Protein AF-0000000070215623 (afdb_homodimer)

Organism: Alternaria alternata (NCBI:txid5599)

Nearest PDB structures (foldseek):
  5aii-assembly1_H  TM=6.405E-01  e=2.372E-04  unidentified
  6wf4-assembly1_A  TM=6.310E-01  e=3.396E-04  Streptomyces sp. RM-5-8
  3ebt-assembly1_A-2  TM=6.404E-01  e=1.193E-03  Burkholderia pseudomallei K96243
  6p77-assembly2_B  TM=6.561E-01  e=4.192E-03  Catenulispora acidiphila DSM 44928
  3f14-assembly1_A-2  TM=6.493E-01  e=1.307E-02  Cytophaga hutchinsonii ATCC 33406

Radius of gyration: 18.87 Å; Cα contacts (8 Å, |Δi|>4): 563; chains: 2; bounding box: 39×58×48 Å

Solvent-accessible surface area (backbone atoms only — not comparable to full-atom values): 13963 Å² total; per-residue (Å²): 134,73,60,53,67,68,54,55,48,47,52,57,52,41,47,43,42,46,39,64,47,36,84,50,64,68,63,20,52,52,43,45,62,70,43,30,45,61,41,87,66,30,42,36,34,26,69,85,39,66,30,55,30,57,66,49,45,53,52,49,39,51,54,56,55,66,75,52,58,89,68,53,35,55,39,74,73,51,75,69,44,66,41,30,65,32,73,90,76,26,34,41,42,37,38,36,37,32,32,26,41,40,63,96,69,79,49,70,57,63,37,32,34,39,39,34,36,28,46,76,74,17,38,35,34,39,41,45,48,70,54,78,125,134,74,61,51,68,68,54,55,47,46,51,55,52,42,48,42,42,47,39,64,47,36,83,51,62,70,62,20,52,52,42,44,61,70,43,30,45,61,41,87,64,30,41,37,33,26,68,84,37,65,30,54,30,56,65,48,44,53,52,50,39,51,53,56,56,66,75,52,56,90,68,53,35,57,40,72,73,51,75,67,43,67,40,29,65,33,73,90,75,27,35,40,42,37,38,34,37,31,32,26,39,41,63,93,70,79,48,72,56,65,38,31,34,39,41,34,36,28,46,75,73,18,38,36,34,39,41,45,47,70,53,79,127

Sequence (266 aa):
MSTPQSRAKSLTLLNLSSIFGQKDVSTRMQAITDLWVPSADVLFVDALGVFKSHEAISEMVNKIQSMGEVGDEFVALDEVECLKHDDEDDVWVTKVKWGIKRPGSGEMGLVGEDILTIIGGKIKTCYTFLDSKMSTPQSRAKSLTLLNLSSIFGQKDVSTRMQAITDLWVPSADVLFVDALGVFKSHEAISEMVNKIQSMGEVGDEFVALDEVECLKHDDEDDVWVTKVKWGIKRPGSGEMGLVGEDILTIIGGKIKTCYTFLDSK

Foldseek 3Di:
DADDPVLVQVLVQCCQCQALVPQDLVSNLVSQVVAADAQQQAWEDEPVDIHRGSVSSNVVSNVVVVPDDPPKGKDFPDGKDWDDADRVQNKIWIKTKIFIQDPPPRDTDWIWMWIFIDTPSHTRYIYIDTDDD/DADDPVLVQVLVQCCQCQALVPQDLVSNLVSQVVAADAQQQAWEDEPVDIHRGSVSSNVVSNVVVVPDDPPKGKDFPDGKDWDDADRVQNKIWIKTKIFIQDPPPRDTDWIWMWIFIDTPSHTRYIYIDTDDD

Structure (mmCIF, N/CA/C/O backbone):
data_AF-0000000070215623-model_v1
#
loop_
_entity.id
_entity.type
_entity.pdbx_description
1 polymer 'SnoaL-like domain-containing protein'
#
loop_
_atom_site.group_PDB
_atom_site.id
_atom_site.type_symbol
_atom_site.label_atom_id
_atom_site.label_alt_id
_atom_site.label_comp_id
_atom_site.label_asym_id
_atom_site.label_entity_id
_atom_site.label_seq_id
_atom_site.pdbx_PDB_ins_code
_atom_site.Cartn_x
_atom_site.Cartn_y
_atom_site.Cartn_z
_atom_site.occupancy
_atom_site.B_iso_or_equiv
_atom_site.auth_seq_id
_atom_site.auth_comp_id
_atom_site.auth_asym_id
_atom_site.auth_atom_id
_atom_site.pdbx_PDB_model_num
ATOM 1 N N . MET A 1 1 ? 10.82 14.359 -17.109 1 67.44 1 MET A N 1
ATOM 2 C CA . MET A 1 1 ? 11.969 13.938 -16.312 1 67.44 1 MET A CA 1
ATOM 3 C C . MET A 1 1 ? 11.531 13.031 -15.164 1 67.44 1 MET A C 1
ATOM 5 O O . MET A 1 1 ? 10.422 13.164 -14.648 1 67.44 1 MET A O 1
ATOM 9 N N . SER A 1 2 ? 12.18 11.844 -14.953 1 91.12 2 SER A N 1
ATOM 10 C CA . SER A 1 2 ? 11.875 10.789 -13.984 1 91.12 2 SER A CA 1
ATOM 11 C C . SER A 1 2 ? 12.102 11.273 -12.555 1 91.12 2 SER A C 1
ATOM 13 O O . SER A 1 2 ? 13.086 11.961 -12.273 1 91.12 2 SER A O 1
ATOM 15 N N . THR A 1 3 ? 11.133 11.289 -11.75 1 97.88 3 THR A N 1
ATOM 16 C CA . THR A 1 3 ? 11.195 11.648 -10.336 1 97.88 3 THR A CA 1
ATOM 17 C C . THR A 1 3 ? 12.312 10.883 -9.633 1 97.88 3 THR A C 1
ATOM 19 O O . THR A 1 3 ? 12.305 9.648 -9.617 1 97.88 3 THR A O 1
ATOM 22 N N . PRO A 1 4 ? 13.289 11.648 -9.086 1 98.38 4 PRO A N 1
ATOM 23 C CA . PRO A 1 4 ? 14.328 10.914 -8.359 1 98.38 4 PRO A CA 1
ATOM 24 C C . PRO A 1 4 ? 13.805 10.266 -7.078 1 98.38 4 PRO A C 1
ATOM 26 O O . PRO A 1 4 ? 12.797 10.719 -6.523 1 98.38 4 PRO A O 1
ATOM 29 N N . GLN A 1 5 ? 14.523 9.234 -6.629 1 98.44 5 GLN A N 1
ATOM 30 C CA . GLN A 1 5 ? 14.125 8.523 -5.422 1 98.44 5 GLN A CA 1
ATOM 31 C C . GLN A 1 5 ? 14.141 9.438 -4.203 1 98.44 5 GLN A C 1
ATOM 33 O O . GLN A 1 5 ? 13.305 9.312 -3.311 1 98.44 5 GLN A O 1
ATOM 38 N N . SER A 1 6 ? 15.094 10.352 -4.145 1 98.44 6 SER A N 1
ATOM 39 C CA . SER A 1 6 ? 15.203 11.281 -3.027 1 98.44 6 SER A CA 1
ATOM 40 C C . SER A 1 6 ? 13.945 12.133 -2.889 1 98.44 6 SER A C 1
ATOM 42 O O . SER A 1 6 ? 13.516 12.438 -1.775 1 98.44 6 SER A O 1
ATOM 44 N N . ARG A 1 7 ? 13.383 12.477 -3.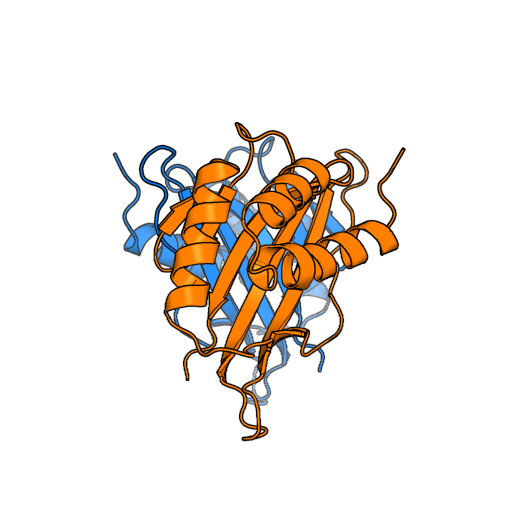969 1 98.38 7 ARG A N 1
ATOM 45 C CA . ARG A 1 7 ? 12.141 13.25 -3.941 1 98.38 7 ARG A CA 1
ATOM 46 C C . ARG A 1 7 ? 10.984 12.398 -3.41 1 98.38 7 ARG A C 1
ATOM 48 O O . ARG A 1 7 ? 10.164 12.883 -2.627 1 98.38 7 ARG A O 1
ATOM 55 N N . ALA A 1 8 ? 10.891 11.172 -3.855 1 98.75 8 ALA A N 1
ATOM 56 C CA . ALA A 1 8 ? 9.852 10.273 -3.355 1 98.75 8 ALA A CA 1
ATOM 57 C C . ALA A 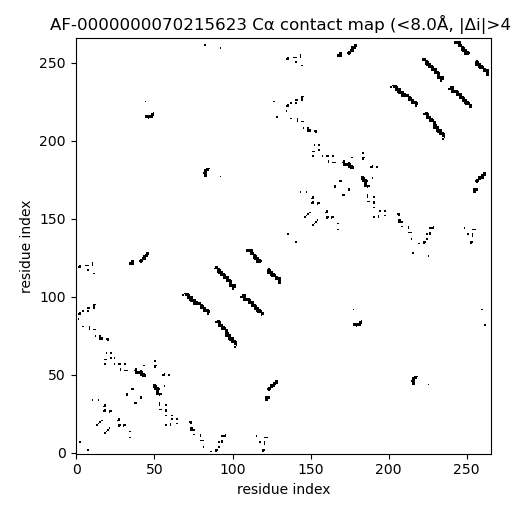1 8 ? 9.945 10.117 -1.841 1 98.75 8 ALA A C 1
ATOM 59 O O . ALA A 1 8 ? 8.93 10.188 -1.142 1 98.75 8 ALA A O 1
ATOM 60 N N . LYS A 1 9 ? 11.156 9.938 -1.38 1 98.81 9 LYS A N 1
ATOM 61 C CA . LYS A 1 9 ? 11.367 9.82 0.06 1 98.81 9 LYS A CA 1
ATOM 62 C C . LYS A 1 9 ? 10.992 11.117 0.778 1 98.81 9 LYS A C 1
ATOM 64 O O . LYS A 1 9 ? 10.336 11.086 1.818 1 98.81 9 LYS A O 1
ATOM 69 N N . SER A 1 10 ? 11.422 12.203 0.213 1 98.69 10 SER A N 1
ATOM 70 C CA . SER A 1 10 ? 11.133 13.5 0.815 1 98.69 10 SER A CA 1
ATOM 71 C C . SER A 1 10 ? 9.625 13.75 0.881 1 98.69 10 SER A C 1
ATOM 73 O O . SER A 1 10 ? 9.117 14.234 1.896 1 98.69 10 SER A O 1
ATOM 75 N N . LEU A 1 11 ? 8.906 13.453 -0.21 1 98.81 11 LEU A N 1
ATOM 76 C CA . LEU A 1 11 ? 7.457 13.625 -0.236 1 98.81 11 LEU A CA 1
ATOM 77 C C . LEU A 1 11 ? 6.789 12.781 0.845 1 98.81 11 LEU A C 1
ATOM 79 O O . LEU A 1 11 ? 5.859 13.242 1.509 1 98.81 11 LEU A O 1
ATOM 83 N N . THR A 1 12 ? 7.293 11.602 1.025 1 98.88 12 THR A N 1
ATOM 84 C CA . THR A 1 12 ? 6.75 10.695 2.027 1 98.88 12 THR A CA 1
ATOM 85 C C . THR A 1 12 ? 6.934 11.266 3.432 1 98.88 12 THR A C 1
ATOM 87 O O . THR A 1 12 ? 5.992 11.289 4.227 1 98.88 12 THR A O 1
ATOM 90 N N . LEU A 1 13 ? 8.078 11.766 3.719 1 98.62 13 LEU A N 1
ATOM 91 C CA . LEU A 1 13 ? 8.367 12.32 5.035 1 98.62 13 LEU A CA 1
ATOM 92 C C . LEU A 1 13 ? 7.629 13.641 5.246 1 98.62 13 LEU A C 1
ATOM 94 O O . LEU A 1 13 ? 7.121 13.906 6.336 1 98.62 13 LEU A O 1
ATOM 98 N N . LEU A 1 14 ? 7.547 14.453 4.223 1 98.44 14 LEU A N 1
ATOM 99 C CA . LEU A 1 14 ? 6.84 15.727 4.316 1 98.44 14 LEU A CA 1
ATOM 100 C C . LEU A 1 14 ? 5.352 15.508 4.547 1 98.44 14 LEU A C 1
ATOM 102 O O . LEU A 1 14 ? 4.711 16.266 5.273 1 98.44 14 LEU A O 1
ATOM 106 N N . ASN A 1 15 ? 4.785 14.469 3.873 1 98.5 15 ASN A N 1
ATOM 107 C CA . ASN A 1 15 ? 3.385 14.148 4.133 1 98.5 15 ASN A CA 1
ATOM 108 C C . ASN A 1 15 ? 3.131 13.922 5.621 1 98.5 15 ASN A C 1
ATOM 110 O O . ASN A 1 15 ? 2.125 14.383 6.16 1 98.5 15 ASN A O 1
ATOM 114 N N . LEU A 1 16 ? 4.055 13.266 6.25 1 97.5 16 LEU A N 1
ATOM 115 C CA . LEU A 1 16 ? 3.947 12.945 7.668 1 97.5 16 LEU A CA 1
ATOM 116 C C . LEU A 1 16 ? 4.078 14.203 8.523 1 97.5 16 LEU A C 1
ATOM 118 O O . LEU A 1 16 ? 3.211 14.484 9.359 1 97.5 16 LEU A O 1
ATOM 122 N N . SER A 1 17 ? 5.051 15 8.258 1 96.31 17 SER A N 1
ATOM 123 C CA . SER A 1 17 ? 5.371 16.125 9.125 1 96.31 17 SER A CA 1
ATOM 124 C C . SER A 1 17 ? 4.559 17.359 8.75 1 96.31 17 SER A C 1
ATOM 126 O O . SER A 1 17 ? 3.936 17.984 9.617 1 96.31 17 SER A O 1
ATOM 128 N N . SER A 1 18 ? 4.449 17.672 7.48 1 96.94 18 SER A N 1
ATOM 129 C CA . SER A 1 18 ? 3.91 18.953 7.039 1 96.94 18 SER A CA 1
ATOM 130 C C . SER A 1 18 ? 2.41 18.859 6.777 1 96.94 18 SER A C 1
ATOM 132 O O . SER A 1 18 ? 1.752 19.891 6.555 1 96.94 18 SER A O 1
ATOM 134 N N . ILE A 1 19 ? 1.871 17.688 6.766 1 97.25 19 ILE A N 1
ATOM 135 C CA . ILE A 1 19 ? 0.429 17.547 6.594 1 97.25 19 ILE A CA 1
ATOM 136 C C . ILE A 1 19 ? -0.189 16.953 7.859 1 97.25 19 ILE A C 1
ATOM 138 O O . ILE A 1 19 ? -0.864 17.672 8.609 1 97.25 19 ILE A O 1
ATOM 142 N N . PHE A 1 20 ? 0.237 15.82 8.258 1 95.56 20 PHE A N 1
ATOM 143 C CA . PHE A 1 20 ? -0.383 15.172 9.406 1 95.56 20 PHE A CA 1
ATOM 144 C C . PHE A 1 20 ? 0.074 15.82 10.711 1 95.56 20 PHE A C 1
ATOM 146 O O . PHE A 1 20 ? -0.676 15.859 11.688 1 95.56 20 PHE A O 1
ATOM 153 N N . GLY A 1 21 ? 1.293 16.359 10.672 1 94.38 21 GLY A N 1
ATOM 154 C CA . GLY A 1 21 ? 1.82 17 11.867 1 94.38 21 GLY A CA 1
ATOM 155 C C . GLY A 1 21 ? 1.549 18.5 11.906 1 94.38 21 GLY A C 1
ATOM 156 O O . GLY A 1 21 ? 1.93 19.172 12.859 1 94.38 21 GLY A O 1
ATOM 157 N N . GLN A 1 22 ? 0.92 19.031 10.883 1 95.44 22 GLN A N 1
ATOM 158 C CA . GLN A 1 22 ? 0.736 20.469 10.75 1 95.44 22 GLN A CA 1
ATOM 159 C C . GLN A 1 22 ? -0.59 20.922 11.359 1 95.44 22 GLN A C 1
ATOM 161 O O . GLN A 1 22 ? -1.659 20.562 10.859 1 95.44 22 GLN A O 1
ATOM 166 N N . LYS A 1 23 ? -0.594 21.766 12.383 1 93.31 23 LYS A N 1
ATOM 167 C CA . LYS A 1 23 ? -1.776 22.141 13.148 1 93.31 23 LYS A CA 1
ATOM 168 C C . LYS A 1 23 ? -2.516 23.297 12.484 1 93.31 23 LYS A C 1
ATOM 170 O O . LYS A 1 23 ? -3.734 23.422 12.617 1 93.31 23 LYS A O 1
ATOM 175 N N . ASP A 1 24 ? -1.771 24.156 11.82 1 95.38 24 ASP A N 1
ATOM 176 C CA . ASP A 1 24 ? -2.404 25.281 11.148 1 95.38 24 ASP A CA 1
ATOM 177 C C . ASP A 1 24 ? -3.064 24.844 9.844 1 95.38 24 ASP A C 1
ATOM 179 O O . ASP A 1 24 ? -2.383 24.422 8.914 1 95.38 24 ASP A O 1
ATOM 183 N N . VAL A 1 25 ? -4.316 25.047 9.719 1 96.56 25 VAL A N 1
ATOM 184 C CA . VAL A 1 25 ? -5.105 24.531 8.609 1 96.56 25 VAL A CA 1
ATOM 185 C C . VAL A 1 25 ? -4.668 25.188 7.305 1 96.56 25 VAL A C 1
ATOM 187 O O . VAL A 1 25 ? -4.539 24.531 6.273 1 96.56 25 VAL A O 1
ATOM 190 N N . SER A 1 26 ? -4.453 26.484 7.363 1 97.94 26 SER A N 1
ATOM 191 C CA . SER A 1 26 ? -4.062 27.203 6.156 1 97.94 26 SER A CA 1
ATOM 192 C C . SER A 1 26 ? -2.715 26.719 5.633 1 97.94 26 SER A C 1
ATOM 194 O O . SER A 1 26 ? -2.553 26.5 4.434 1 97.94 26 SER A O 1
ATOM 196 N N . THR A 1 27 ? -1.739 26.578 6.508 1 98.19 27 THR A N 1
ATOM 197 C CA . THR A 1 27 ? -0.423 26.062 6.145 1 98.19 27 THR A CA 1
ATOM 198 C C . THR A 1 27 ? -0.525 24.641 5.621 1 98.19 27 THR A C 1
ATOM 200 O O . THR A 1 27 ? 0.122 24.281 4.633 1 98.19 27 THR A O 1
ATOM 203 N N . ARG A 1 28 ? -1.38 23.859 6.246 1 98.19 28 ARG A N 1
ATOM 204 C CA . ARG A 1 28 ? -1.58 22.469 5.82 1 98.19 28 ARG A CA 1
ATOM 205 C C . ARG A 1 28 ? -2.182 22.406 4.418 1 98.19 28 ARG A C 1
ATOM 207 O O . ARG A 1 28 ? -1.733 21.625 3.578 1 98.19 28 ARG A O 1
ATOM 214 N N . MET A 1 29 ? -3.127 23.234 4.184 1 98.31 29 MET A N 1
ATOM 215 C CA . MET A 1 29 ? -3.787 23.234 2.879 1 98.31 29 MET A CA 1
ATOM 216 C C . MET A 1 29 ? -2.807 23.609 1.775 1 98.31 29 MET A 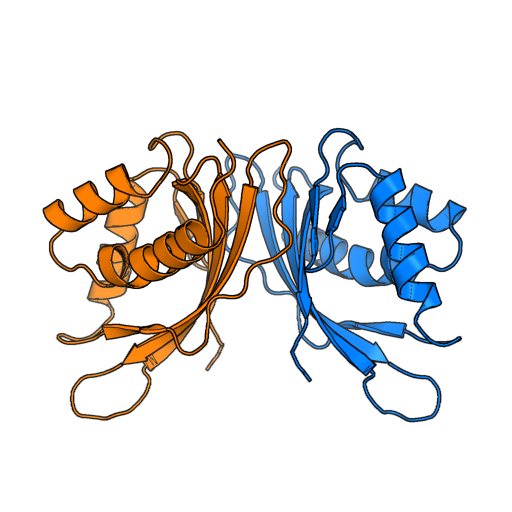C 1
ATOM 218 O O . MET A 1 29 ? -2.861 23.062 0.674 1 98.31 29 MET A O 1
ATOM 222 N N . GLN A 1 30 ? -1.973 24.562 2.062 1 98.5 30 GLN A N 1
ATOM 223 C CA . GLN A 1 30 ? -0.943 24.922 1.096 1 98.5 30 GLN A CA 1
ATOM 224 C C . GLN A 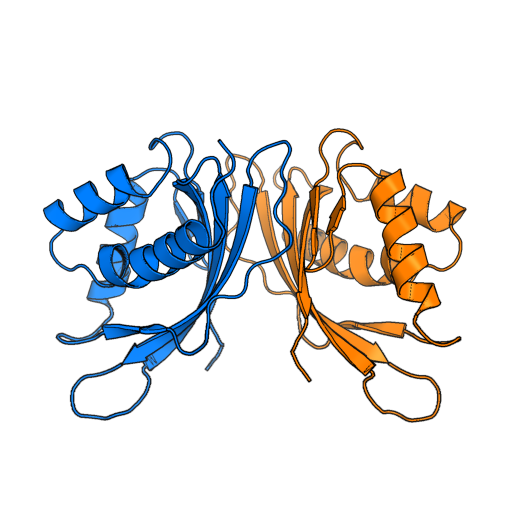1 30 ? 0.01 23.766 0.842 1 98.5 30 GLN A C 1
ATOM 226 O O . GLN A 1 30 ? 0.378 23.484 -0.303 1 98.5 30 GLN A O 1
ATOM 231 N N . ALA A 1 31 ? 0.391 23.109 1.912 1 98.69 31 ALA A N 1
ATOM 232 C CA . ALA A 1 31 ? 1.268 21.938 1.778 1 98.69 31 ALA A CA 1
ATOM 233 C C . ALA A 1 31 ? 0.607 20.844 0.941 1 98.69 31 ALA A C 1
ATOM 235 O O . ALA A 1 31 ? 1.248 20.25 0.073 1 98.69 31 ALA A O 1
ATOM 236 N N . ILE A 1 32 ? -0.66 20.547 1.222 1 98.81 32 ILE A N 1
ATOM 237 C CA . ILE A 1 32 ? -1.382 19.531 0.456 1 98.81 32 ILE A CA 1
ATOM 238 C C . ILE A 1 32 ? -1.375 19.906 -1.025 1 98.81 32 ILE A C 1
ATOM 240 O O . ILE A 1 32 ? -1.064 19.078 -1.879 1 98.81 32 ILE A O 1
ATOM 244 N N . THR A 1 33 ? -1.66 21.172 -1.304 1 98.56 33 THR A N 1
ATOM 245 C CA . THR A 1 33 ? -1.701 21.656 -2.682 1 98.56 33 THR A CA 1
ATOM 246 C C . THR A 1 33 ? -0.345 21.469 -3.357 1 98.56 33 THR A C 1
ATOM 248 O O . THR A 1 33 ? -0.277 21.109 -4.535 1 98.56 33 THR A O 1
ATOM 251 N N . ASP A 1 34 ? 0.704 21.641 -2.648 1 98.56 34 ASP A N 1
ATOM 252 C CA . ASP A 1 34 ? 2.057 21.578 -3.195 1 98.56 34 ASP A CA 1
ATOM 253 C C . ASP A 1 34 ? 2.51 20.141 -3.383 1 98.56 34 ASP A C 1
ATOM 255 O O . ASP A 1 34 ? 3.219 19.812 -4.34 1 98.56 34 ASP A O 1
ATOM 259 N N . LEU A 1 35 ? 2.104 19.25 -2.506 1 98.81 35 LEU A N 1
ATOM 260 C CA . LEU A 1 35 ? 2.734 17.938 -2.426 1 98.81 35 LEU A CA 1
ATOM 261 C C . LEU A 1 35 ? 1.886 16.891 -3.127 1 98.81 35 LEU A C 1
ATOM 263 O O . LEU A 1 35 ? 2.404 15.859 -3.568 1 98.81 35 LEU A O 1
ATOM 267 N N . TRP A 1 36 ? 0.584 17.078 -3.16 1 98.81 36 TRP A N 1
ATOM 268 C CA . TRP A 1 36 ? -0.329 16.109 -3.738 1 98.81 36 TRP A CA 1
ATOM 269 C C . TRP A 1 36 ? -0.716 16.5 -5.16 1 98.81 36 TRP A C 1
ATOM 271 O O . TRP A 1 36 ? -0.585 17.656 -5.551 1 98.81 36 TRP A O 1
ATOM 281 N N . VAL A 1 37 ? -1.169 15.586 -5.941 1 98.81 37 VAL A N 1
ATOM 282 C CA . VAL A 1 37 ? -1.786 15.844 -7.238 1 98.81 37 VAL A CA 1
ATOM 283 C C . VAL A 1 37 ? -3.033 16.703 -7.055 1 98.81 37 VAL A C 1
ATOM 285 O O . VAL A 1 37 ? -3.469 16.953 -5.93 1 98.81 37 VAL A O 1
ATOM 288 N N . PRO A 1 38 ? -3.627 17.141 -8.133 1 98.75 38 PRO A N 1
ATOM 289 C CA . PRO A 1 38 ? -4.809 18 -8.016 1 98.75 38 PRO A CA 1
ATOM 290 C C . PRO A 1 38 ? -5.934 17.344 -7.211 1 98.75 38 PRO A C 1
ATOM 292 O O . PRO A 1 38 ? -6.082 16.125 -7.23 1 98.75 38 PRO A O 1
ATOM 295 N N . SER A 1 39 ? -6.68 18.109 -6.57 1 98.69 39 SER A N 1
ATOM 296 C CA . SER A 1 39 ? -7.707 17.734 -5.609 1 98.69 39 SER A CA 1
ATOM 297 C C . SER A 1 39 ? -8.625 16.656 -6.18 1 98.69 39 SER A C 1
ATOM 299 O O . SER A 1 39 ? -9.023 15.734 -5.473 1 98.69 39 SER A O 1
ATOM 301 N N . ALA A 1 40 ? -8.891 16.688 -7.434 1 98.31 40 ALA A N 1
ATOM 302 C CA . ALA A 1 40 ? -9.859 15.789 -8.039 1 98.31 40 ALA A CA 1
ATOM 303 C C . ALA A 1 40 ? -9.273 14.391 -8.219 1 98.31 40 ALA A C 1
ATOM 305 O O . ALA A 1 40 ? -10 13.438 -8.492 1 98.31 40 ALA A O 1
ATOM 306 N N . ASP A 1 41 ? -8 14.266 -7.988 1 98.25 41 ASP A N 1
ATOM 307 C CA . ASP A 1 41 ? -7.336 13.023 -8.367 1 98.25 41 ASP A CA 1
ATOM 308 C C . ASP A 1 41 ? -6.793 12.297 -7.141 1 98.25 41 ASP A C 1
ATOM 310 O O . ASP A 1 41 ? -6.266 11.188 -7.25 1 98.25 41 ASP A O 1
ATOM 314 N N . VAL A 1 42 ? -6.891 12.883 -5.941 1 98.69 42 VAL A N 1
ATOM 315 C CA . VAL A 1 42 ? -6.23 12.328 -4.766 1 98.69 42 VAL A CA 1
ATOM 316 C C . VAL A 1 42 ? -7.066 11.18 -4.199 1 98.69 42 VAL A C 1
ATOM 318 O O . VAL A 1 42 ? -8.281 11.133 -4.406 1 98.69 42 VAL A O 1
ATOM 321 N N . LEU A 1 43 ? -6.457 10.25 -3.518 1 98.75 43 LEU A N 1
ATOM 322 C CA . LEU A 1 43 ? -7.145 9.195 -2.775 1 98.75 43 LEU A CA 1
ATOM 323 C C . LEU A 1 43 ? -6.402 8.859 -1.487 1 98.75 43 LEU A C 1
ATOM 325 O O . LEU A 1 43 ? -5.254 8.414 -1.526 1 98.75 43 LEU A O 1
ATOM 329 N N . PHE A 1 44 ? -6.934 9.195 -0.419 1 98.75 44 PHE A N 1
ATOM 330 C CA . PHE A 1 44 ? -6.473 8.781 0.899 1 98.75 44 PHE A CA 1
ATOM 331 C C . PHE A 1 44 ? -7.465 7.812 1.538 1 98.75 44 PHE A C 1
ATOM 333 O O . PHE A 1 44 ? -8.656 8.102 1.616 1 98.75 44 PHE A O 1
ATOM 340 N N . VAL A 1 45 ? -6.996 6.648 1.981 1 98.81 45 VAL A N 1
ATOM 341 C CA . VAL A 1 45 ? -7.867 5.66 2.613 1 98.81 45 VAL A CA 1
ATOM 342 C C . VAL A 1 45 ? -7.238 5.18 3.92 1 98.81 45 VAL A C 1
ATOM 344 O O . VAL A 1 45 ? -6.051 4.848 3.959 1 98.81 45 VAL A O 1
ATOM 347 N N . ASP A 1 46 ? -7.941 5.242 4.949 1 97.5 46 ASP A N 1
ATOM 348 C CA . ASP A 1 46 ? -7.602 4.543 6.184 1 97.5 46 ASP A CA 1
ATOM 349 C C . ASP A 1 46 ? -8.758 3.656 6.645 1 97.5 46 ASP A C 1
ATOM 351 O O . ASP A 1 46 ? -9.68 3.375 5.879 1 97.5 46 ASP A O 1
ATOM 355 N N . ALA A 1 47 ? -8.711 3.088 7.867 1 94.88 47 ALA A N 1
ATOM 356 C CA . ALA A 1 47 ? -9.711 2.141 8.352 1 94.88 47 ALA A CA 1
ATOM 357 C C . ALA A 1 47 ? -11.062 2.818 8.531 1 94.88 47 ALA A C 1
ATOM 359 O O . ALA A 1 47 ? -12.102 2.154 8.531 1 94.88 47 ALA A O 1
ATOM 360 N N . LEU A 1 48 ? -11.047 4.129 8.57 1 92.75 48 LEU A N 1
ATOM 361 C CA . LEU A 1 48 ? -12.258 4.824 8.984 1 92.75 48 LEU A CA 1
ATOM 362 C C . LEU A 1 48 ? -12.906 5.535 7.797 1 92.75 48 LEU A C 1
ATOM 364 O O . LEU A 1 48 ? -14.086 5.875 7.84 1 92.75 48 LEU A O 1
ATOM 368 N N . GLY A 1 49 ? -12.07 5.77 6.758 1 97.44 49 GLY A N 1
ATOM 369 C CA . GLY A 1 49 ? -12.711 6.559 5.715 1 97.44 49 GLY A CA 1
ATOM 370 C C . GLY A 1 49 ? -11.938 6.566 4.414 1 97.44 49 GLY A C 1
ATOM 371 O O . GLY A 1 49 ? -10.812 6.055 4.352 1 97.44 49 GLY A O 1
ATOM 372 N N . VAL A 1 50 ? -12.641 7.07 3.422 1 98.69 50 VAL A N 1
ATOM 373 C CA . VAL A 1 50 ? -12.133 7.344 2.082 1 98.69 50 VAL A CA 1
ATOM 374 C C . VAL A 1 50 ? -12.211 8.844 1.794 1 98.69 50 VAL A C 1
ATOM 376 O O . VAL A 1 50 ? -13.281 9.438 1.859 1 98.69 50 VAL A O 1
ATOM 379 N N . PHE A 1 51 ? -11.055 9.477 1.468 1 98.69 51 PHE A N 1
ATOM 380 C CA . PHE A 1 51 ? -10.961 10.922 1.28 1 98.69 51 PHE A CA 1
ATOM 381 C C . PHE A 1 51 ? -10.422 11.25 -0.106 1 98.69 51 PHE A C 1
ATOM 383 O O . PHE A 1 51 ? -9.312 10.844 -0.462 1 98.69 51 PHE A O 1
ATOM 390 N N . LYS A 1 52 ? -11.18 12.078 -0.855 1 98.62 52 LYS A N 1
ATOM 391 C CA . LYS A 1 52 ? -10.898 12.203 -2.281 1 98.62 52 LYS A CA 1
ATOM 392 C C . LYS A 1 52 ? -10.766 13.664 -2.693 1 98.62 52 LYS A C 1
ATOM 394 O O . LYS A 1 52 ? -11.039 14.023 -3.842 1 98.62 52 LYS A O 1
ATOM 399 N N . SER A 1 53 ? -10.398 14.5 -1.799 1 98.81 53 SER A N 1
ATOM 400 C CA . SER A 1 53 ? -10.094 15.898 -2.082 1 98.81 53 SER A CA 1
ATOM 401 C C . SER A 1 53 ? -9.086 16.453 -1.079 1 98.81 53 SER A C 1
ATOM 403 O O . SER A 1 53 ? -8.898 15.891 0.002 1 98.81 53 SER A O 1
ATOM 405 N N . HIS A 1 54 ? -8.469 17.531 -1.493 1 98.81 54 HIS A N 1
ATOM 406 C CA . HIS A 1 54 ? -7.551 18.203 -0.571 1 98.81 54 HIS A CA 1
ATOM 407 C C . HIS A 1 54 ? -8.266 18.609 0.709 1 98.81 54 HIS A C 1
ATOM 409 O O . HIS A 1 54 ? -7.723 18.453 1.807 1 98.81 54 HIS A O 1
ATOM 415 N N . GLU A 1 55 ? -9.469 19.094 0.564 1 98.56 55 GLU A N 1
ATOM 416 C CA . GLU A 1 55 ? -10.25 19.547 1.715 1 98.56 55 GLU A CA 1
ATOM 417 C C . GLU A 1 55 ? -10.602 18.375 2.635 1 98.56 55 GLU A C 1
ATOM 419 O O . GLU A 1 55 ? -10.5 18.484 3.857 1 98.56 55 GLU A O 1
ATOM 424 N N . ALA A 1 56 ? -11.031 17.297 2.039 1 98.5 56 ALA A N 1
ATOM 425 C CA . ALA A 1 56 ? -11.383 16.125 2.83 1 98.5 56 ALA A CA 1
ATOM 426 C C . ALA A 1 56 ? -10.172 15.602 3.6 1 98.5 56 ALA A C 1
ATOM 428 O O . ALA A 1 56 ? -10.297 15.172 4.75 1 98.5 56 ALA A O 1
ATOM 429 N N . ILE A 1 57 ? -9.016 15.609 2.938 1 98.44 57 ILE A N 1
ATOM 430 C CA . ILE A 1 57 ? -7.789 15.164 3.592 1 98.44 57 ILE A CA 1
ATOM 431 C C . ILE A 1 57 ? -7.469 16.078 4.77 1 98.44 57 ILE A C 1
ATOM 433 O O . ILE A 1 57 ? -7.191 15.609 5.875 1 98.44 57 ILE A O 1
ATOM 437 N N . SER A 1 58 ? -7.5 17.344 4.527 1 98.12 58 SER A N 1
ATOM 438 C CA . SER A 1 58 ? -7.215 18.297 5.598 1 98.12 58 SER A CA 1
ATOM 439 C C . SER A 1 58 ? -8.188 18.141 6.758 1 98.12 58 SER A C 1
ATOM 441 O O . SER A 1 58 ? -7.785 18.203 7.922 1 98.12 58 SER A O 1
ATOM 443 N N . GLU A 1 59 ? -9.453 17.938 6.508 1 97.19 59 GLU A N 1
ATOM 444 C CA . GLU A 1 59 ? -10.461 17.75 7.543 1 97.19 59 GLU A CA 1
ATOM 445 C C . GLU A 1 59 ? -10.203 16.469 8.352 1 97.19 59 GLU A C 1
ATOM 447 O O . GLU A 1 59 ? -10.367 16.469 9.57 1 97.19 59 GLU A O 1
ATOM 452 N N . MET A 1 60 ? -9.867 15.461 7.672 1 96.5 60 MET A N 1
ATOM 453 C CA . MET A 1 60 ? -9.523 14.219 8.352 1 96.5 60 MET A CA 1
ATOM 454 C C . MET A 1 60 ? -8.328 14.414 9.281 1 96.5 60 MET A C 1
ATOM 456 O O . MET A 1 60 ? -8.336 13.93 10.414 1 96.5 60 MET A O 1
ATOM 460 N N . VAL A 1 61 ? -7.301 15.102 8.812 1 95.44 61 VAL A N 1
ATOM 461 C CA . VAL A 1 61 ? -6.129 15.398 9.633 1 95.44 61 VAL A CA 1
ATOM 462 C C . VAL A 1 61 ? -6.555 16.156 10.891 1 95.44 61 VAL A C 1
ATOM 464 O O . VAL A 1 61 ? -6.082 15.875 11.992 1 95.44 61 VAL A O 1
ATOM 467 N N . ASN A 1 62 ? -7.461 17.109 10.68 1 94.19 62 ASN A N 1
ATOM 468 C CA . ASN A 1 62 ? -7.996 17.844 11.82 1 94.19 62 ASN A CA 1
ATOM 469 C C . ASN A 1 62 ? -8.633 16.906 12.844 1 94.19 62 ASN A C 1
ATOM 471 O O . ASN A 1 62 ? -8.438 17.078 14.047 1 94.19 62 ASN A O 1
ATOM 475 N N . LYS A 1 63 ? -9.383 15.969 12.406 1 91.81 63 LYS A N 1
ATOM 476 C CA . LYS A 1 63 ? -10.031 15.008 13.289 1 91.81 63 LYS A CA 1
ATOM 477 C C . LYS A 1 63 ? -9.008 14.156 14.039 1 91.81 63 LYS A C 1
ATOM 479 O O . LYS A 1 63 ? -9.117 13.953 15.25 1 91.81 63 LYS A O 1
ATOM 484 N N . ILE A 1 64 ? -8.016 13.711 13.352 1 89.62 64 ILE A N 1
ATOM 485 C CA . ILE A 1 64 ? -6.957 12.906 13.953 1 89.62 64 ILE A CA 1
ATOM 486 C C . ILE A 1 64 ? -6.246 13.711 15.039 1 89.62 64 ILE A C 1
ATOM 488 O O . ILE A 1 64 ? -6.008 13.211 16.141 1 89.62 64 ILE A O 1
ATOM 492 N N . GLN A 1 65 ? -5.918 14.922 14.727 1 90.69 65 GLN A N 1
ATOM 493 C CA . GLN A 1 65 ? -5.18 15.766 15.656 1 90.69 65 GLN A CA 1
ATOM 494 C C . GLN A 1 65 ? -6.035 16.125 16.859 1 90.69 65 GLN A C 1
ATOM 496 O O . GLN A 1 65 ? -5.516 16.312 17.969 1 90.69 65 GLN A O 1
ATOM 501 N N . SER A 1 66 ? -7.324 16.188 16.656 1 89.19 66 SER A N 1
ATOM 502 C CA . SER A 1 66 ? -8.219 16.531 17.766 1 89.19 66 SER A CA 1
ATOM 503 C C . SER A 1 66 ? -8.328 15.375 18.766 1 89.19 66 SER A C 1
ATOM 505 O O . SER A 1 66 ? -8.68 15.586 19.922 1 89.19 66 SER A O 1
ATOM 507 N N . MET A 1 67 ? -8.078 14.18 18.281 1 83.38 67 MET A N 1
ATOM 508 C CA . MET A 1 67 ? -8.141 12.992 19.141 1 83.38 67 MET A CA 1
ATOM 509 C C . MET A 1 67 ? -6.852 12.828 19.938 1 83.38 67 MET A C 1
ATOM 511 O O . MET A 1 67 ? -6.801 12.031 20.875 1 83.38 67 MET A O 1
ATOM 515 N N . GLY A 1 68 ? -5.891 13.625 19.531 1 83.44 68 GLY A N 1
ATOM 516 C CA . GLY A 1 68 ? -4.609 13.523 20.203 1 83.44 68 GLY A CA 1
ATOM 517 C C . GLY A 1 68 ? -4.406 14.594 21.266 1 83.44 68 GLY A C 1
ATOM 518 O O . GLY A 1 68 ? -5.375 15.117 21.812 1 83.44 68 GLY A O 1
ATOM 519 N N . GLU A 1 69 ? -3.125 14.688 21.703 1 81.19 69 GLU A N 1
ATOM 520 C CA . GLU A 1 69 ? -2.764 15.664 22.719 1 81.19 69 GLU A CA 1
ATOM 521 C C . GLU A 1 69 ? -1.909 16.781 22.125 1 81.19 69 GLU A C 1
ATOM 523 O O . GLU A 1 69 ? -1.281 16.609 21.078 1 81.19 69 GLU A O 1
ATOM 528 N N . VAL A 1 70 ? -2.043 17.875 22.906 1 82.31 70 VAL A N 1
ATOM 529 C CA . VAL A 1 70 ? -1.182 19 22.531 1 82.31 70 VAL A CA 1
ATOM 530 C C . VAL A 1 70 ? 0.282 18.562 22.609 1 82.31 70 VAL A C 1
ATOM 532 O O . VAL A 1 70 ? 0.708 17.969 23.609 1 82.31 70 VAL A O 1
ATOM 535 N N . GLY A 1 71 ? 1.009 18.781 21.578 1 85.75 71 GLY A N 1
ATOM 536 C CA . GLY A 1 71 ? 2.426 18.453 21.562 1 85.75 71 GLY A CA 1
ATOM 537 C C . GLY A 1 71 ? 2.725 17.125 20.875 1 85.75 71 GLY A C 1
ATOM 538 O O . GLY A 1 71 ? 3.889 16.766 20.703 1 85.75 71 GLY A O 1
ATOM 539 N N . ASP A 1 72 ? 1.666 16.375 20.516 1 88.62 72 ASP A N 1
ATOM 540 C CA . ASP A 1 72 ? 1.865 15.148 19.734 1 88.62 72 ASP A CA 1
ATOM 541 C C . ASP A 1 72 ? 2.658 15.422 18.469 1 88.62 72 ASP A C 1
ATOM 543 O O . ASP A 1 72 ? 2.424 16.422 17.781 1 88.62 72 ASP A O 1
ATOM 547 N N . GLU A 1 73 ? 3.607 14.5 18.234 1 91.56 73 GLU A N 1
ATOM 548 C CA . GLU A 1 73 ? 4.43 14.656 17.047 1 91.56 73 GLU A CA 1
ATOM 549 C C . GLU A 1 73 ? 4.469 13.367 16.234 1 91.56 73 GLU A C 1
ATOM 551 O O . GLU A 1 73 ? 4.777 12.305 16.766 1 91.56 73 GLU A O 1
ATOM 556 N N . PHE A 1 74 ? 4.113 13.5 15.023 1 94.06 74 PHE A N 1
ATOM 557 C CA . PHE A 1 74 ? 4.281 12.375 14.109 1 94.06 74 PHE A CA 1
ATOM 558 C C . PHE A 1 74 ? 5.746 12.211 13.719 1 94.06 74 PHE A C 1
ATOM 560 O O . PHE A 1 74 ? 6.383 13.164 13.258 1 94.06 74 PHE A O 1
ATOM 567 N N . VAL A 1 75 ? 6.23 10.984 13.844 1 94.56 75 VAL A N 1
ATOM 568 C CA . VAL A 1 75 ? 7.637 10.758 13.531 1 94.56 75 VAL A CA 1
ATOM 569 C C . VAL A 1 75 ? 7.777 9.453 12.742 1 94.56 75 VAL A C 1
ATOM 571 O O . VAL A 1 75 ? 7.035 8.5 12.969 1 94.56 75 VAL A O 1
ATOM 574 N N . ALA A 1 76 ? 8.734 9.484 11.859 1 97 76 ALA A N 1
ATOM 575 C CA . ALA A 1 76 ? 9.094 8.242 11.172 1 97 76 ALA A CA 1
ATOM 576 C C . ALA A 1 76 ? 9.859 7.309 12.102 1 97 76 ALA A C 1
ATOM 578 O O . ALA A 1 76 ? 10.75 7.742 12.836 1 97 76 ALA A O 1
ATOM 579 N N . LEU A 1 77 ? 9.508 6.078 12.109 1 95.81 77 LEU A N 1
ATOM 580 C CA . LEU A 1 77 ? 10.148 5.105 12.992 1 95.81 77 LEU A CA 1
ATOM 581 C C . LEU A 1 77 ? 11.234 4.328 12.25 1 95.81 77 LEU A C 1
ATOM 583 O O . LEU A 1 77 ? 12.055 3.65 12.875 1 95.81 77 LEU A O 1
ATOM 587 N N . ASP A 1 78 ? 11.234 4.367 10.961 1 95 78 ASP A N 1
ATOM 588 C CA . ASP A 1 78 ? 12.227 3.703 10.117 1 95 78 ASP A CA 1
ATOM 589 C C . ASP A 1 78 ? 12.477 4.492 8.836 1 95 78 ASP A C 1
ATOM 591 O O . ASP A 1 78 ? 11.797 5.488 8.57 1 95 78 ASP A O 1
ATOM 595 N N . GLU A 1 79 ? 13.461 4.082 8.094 1 97.25 79 GLU A N 1
ATOM 596 C CA . GLU A 1 79 ? 13.695 4.676 6.781 1 97.25 79 GLU A CA 1
ATOM 597 C C . GLU A 1 79 ? 12.523 4.414 5.844 1 97.25 79 GLU A C 1
ATOM 599 O O . GLU A 1 79 ? 11.867 3.377 5.938 1 97.25 79 GLU A O 1
ATOM 604 N N . VAL A 1 80 ? 12.328 5.375 4.984 1 98.69 80 VAL A N 1
ATOM 605 C CA . VAL A 1 80 ? 11.328 5.18 3.941 1 98.69 80 VAL A CA 1
ATOM 606 C C . VAL A 1 80 ? 11.781 4.07 2.996 1 98.69 80 VAL A C 1
ATOM 608 O O . VAL A 1 80 ? 12.906 4.09 2.492 1 98.69 80 VAL A O 1
ATOM 611 N N . GLU A 1 81 ? 10.961 3.127 2.854 1 98.44 81 GLU A N 1
ATOM 612 C CA . GLU A 1 81 ? 11.227 2.08 1.869 1 98.44 81 GLU A CA 1
ATOM 613 C C . GLU A 1 81 ? 10.633 2.439 0.51 1 98.44 81 GLU A C 1
ATOM 615 O O . GLU A 1 81 ? 9.5 2.924 0.429 1 98.44 81 GLU A O 1
ATOM 620 N N . CYS A 1 82 ? 11.383 2.25 -0.506 1 98.69 82 CYS A N 1
ATOM 621 C CA . CYS A 1 82 ? 10.93 2.463 -1.876 1 98.69 82 CYS A CA 1
ATOM 622 C C . CYS A 1 82 ? 10.953 1.161 -2.666 1 98.69 82 CYS A C 1
ATOM 624 O O . CYS A 1 82 ? 11.938 0.422 -2.633 1 98.69 82 CYS A O 1
ATOM 626 N N . LEU A 1 83 ? 9.875 0.896 -3.42 1 98.75 83 LEU A N 1
ATOM 627 C CA . LEU A 1 83 ? 9.898 -0.189 -4.395 1 98.75 83 LEU A CA 1
ATOM 628 C C . LEU A 1 83 ? 10.508 0.276 -5.715 1 98.75 83 LEU A C 1
ATOM 630 O O . LEU A 1 83 ? 11.055 1.38 -5.797 1 98.75 83 LEU A O 1
ATOM 634 N N . LYS A 1 84 ? 10.531 -0.655 -6.641 1 98.56 84 LYS A N 1
ATOM 635 C CA . LYS A 1 84 ? 11.109 -0.302 -7.934 1 98.56 84 LYS A CA 1
ATOM 636 C C . LYS A 1 84 ? 10.32 0.815 -8.609 1 98.56 84 LYS A C 1
ATOM 638 O O . LYS A 1 84 ? 9.086 0.792 -8.617 1 98.56 84 LYS A O 1
ATOM 643 N N . HIS A 1 85 ? 11.016 1.772 -9.164 1 98.69 85 HIS A N 1
ATOM 644 C CA . HIS A 1 85 ? 10.391 2.877 -9.883 1 98.69 85 HIS A CA 1
ATOM 645 C C . HIS A 1 85 ? 9.805 2.408 -11.211 1 98.69 85 HIS A C 1
ATOM 647 O O . HIS A 1 85 ? 10.453 1.67 -11.953 1 98.69 85 HIS A O 1
ATOM 653 N N . ASP A 1 86 ? 8.602 2.709 -11.445 1 98.56 86 ASP A N 1
ATOM 654 C CA . ASP A 1 86 ? 8.039 2.576 -12.781 1 98.56 86 ASP A CA 1
ATOM 655 C C . ASP A 1 86 ? 8.492 3.725 -13.68 1 98.56 86 ASP A C 1
ATOM 657 O O . ASP A 1 86 ? 7.879 4.793 -13.688 1 98.56 86 ASP A O 1
ATOM 661 N N . ASP A 1 87 ? 9.406 3.531 -14.477 1 97.19 87 ASP A N 1
ATOM 662 C CA . ASP A 1 87 ? 10.008 4.582 -15.297 1 97.19 87 ASP A CA 1
ATOM 663 C C . ASP A 1 87 ? 9.039 5.07 -16.359 1 97.19 87 ASP A C 1
ATOM 665 O O . ASP A 1 87 ? 8.992 6.262 -16.672 1 97.19 87 ASP A O 1
ATOM 669 N N . GLU A 1 88 ? 8.305 4.199 -16.844 1 96.81 88 GLU A N 1
ATOM 670 C CA . GLU A 1 88 ? 7.422 4.539 -17.953 1 96.81 88 GLU A CA 1
ATOM 671 C C . GLU A 1 88 ? 6.359 5.551 -17.531 1 96.81 88 GLU A C 1
ATOM 673 O O . GLU A 1 88 ? 6.113 6.531 -18.234 1 96.81 88 GLU A O 1
ATOM 678 N N . ASP A 1 89 ? 5.777 5.398 -16.375 1 97.5 89 ASP A N 1
ATOM 679 C CA . ASP A 1 89 ? 4.684 6.266 -15.945 1 97.5 89 ASP A CA 1
ATOM 680 C C . ASP A 1 89 ? 5.125 7.191 -14.812 1 97.5 89 ASP A C 1
ATOM 682 O O . ASP A 1 89 ? 4.328 7.973 -14.297 1 97.5 89 ASP A O 1
ATOM 686 N N . ASP A 1 90 ? 6.449 7.074 -14.469 1 98.44 90 ASP A N 1
ATOM 687 C CA . ASP A 1 90 ? 7.047 7.875 -13.406 1 98.44 90 ASP A CA 1
ATOM 688 C C . ASP A 1 90 ? 6.285 7.699 -12.094 1 98.44 90 ASP A C 1
ATOM 690 O O . ASP A 1 90 ? 5.852 8.68 -11.492 1 98.44 90 ASP A O 1
ATOM 694 N N . VAL A 1 91 ? 6.223 6.426 -11.602 1 98.69 91 VAL A N 1
ATOM 695 C CA . VAL A 1 91 ? 5.492 6.105 -10.383 1 98.69 91 VAL A CA 1
ATOM 696 C C . VAL A 1 91 ? 6.441 5.504 -9.352 1 98.69 91 VAL A C 1
ATOM 698 O O . VAL A 1 91 ? 7.23 4.609 -9.672 1 98.69 91 VAL A O 1
ATOM 701 N N . TRP A 1 92 ? 6.422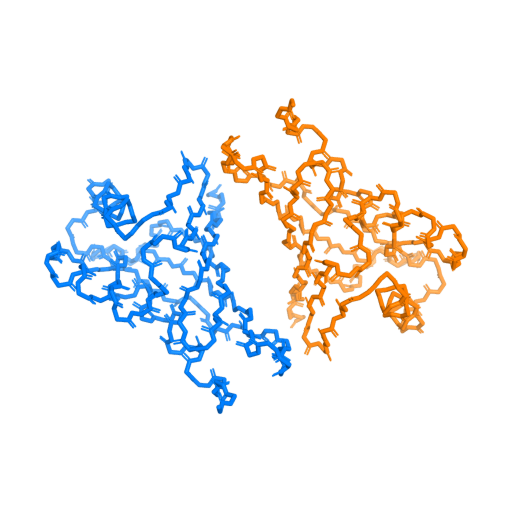 6.047 -8.18 1 98.88 92 TRP A N 1
ATOM 702 C CA . TRP A 1 92 ? 7.039 5.441 -7.008 1 98.88 92 TRP A CA 1
ATOM 703 C C . TRP A 1 92 ? 5.984 4.887 -6.059 1 98.88 92 TRP A C 1
ATOM 705 O O . TRP A 1 92 ? 4.91 5.473 -5.902 1 98.88 92 TRP A O 1
ATOM 715 N N . VAL A 1 93 ? 6.324 3.752 -5.434 1 98.94 93 VAL A N 1
ATOM 716 C CA . VAL A 1 93 ? 5.602 3.25 -4.27 1 98.94 93 VAL A CA 1
ATOM 717 C C . VAL A 1 93 ? 6.512 3.279 -3.043 1 98.94 93 VAL A C 1
ATOM 719 O O . VAL A 1 93 ? 7.617 2.734 -3.068 1 98.94 93 VAL A O 1
ATOM 722 N N . THR A 1 94 ? 6.062 3.928 -1.99 1 98.94 94 THR A N 1
ATOM 723 C CA . THR A 1 94 ? 6.875 4.047 -0.783 1 98.94 94 THR A CA 1
ATOM 724 C C . THR A 1 94 ? 6.09 3.586 0.442 1 98.94 94 THR A C 1
ATOM 726 O O . THR A 1 94 ? 4.855 3.58 0.431 1 98.94 94 THR A O 1
ATOM 729 N N . LYS A 1 95 ? 6.797 3.174 1.438 1 98.88 95 LYS A N 1
ATOM 730 C CA . LYS A 1 95 ? 6.258 2.807 2.746 1 98.88 95 LYS A CA 1
ATOM 731 C C . LYS A 1 95 ? 7.059 3.461 3.871 1 98.88 95 LYS A C 1
ATOM 733 O O . LYS A 1 95 ? 8.289 3.473 3.838 1 98.88 95 LYS A O 1
ATOM 738 N N . VAL A 1 96 ? 6.359 3.99 4.816 1 98.5 96 VAL A N 1
ATOM 739 C CA . VAL A 1 96 ? 7.016 4.531 6 1 98.5 96 VAL A CA 1
ATOM 740 C C . VAL A 1 96 ? 6.27 4.082 7.254 1 98.5 96 VAL A C 1
ATOM 742 O O . VAL A 1 96 ? 5.039 4.176 7.32 1 98.5 96 VAL A O 1
ATOM 745 N N . LYS A 1 97 ? 6.988 3.557 8.164 1 97.69 97 LYS A N 1
ATOM 746 C CA . LYS A 1 97 ? 6.465 3.33 9.508 1 97.69 97 LYS A CA 1
ATOM 747 C C . LYS A 1 97 ? 6.555 4.598 10.359 1 97.69 97 LYS A C 1
ATOM 749 O O . LYS A 1 97 ? 7.559 5.309 10.312 1 97.69 97 LYS A O 1
ATOM 754 N N . TRP A 1 98 ? 5.566 4.793 11.094 1 96.88 98 TRP A N 1
ATOM 755 C CA . TRP A 1 98 ? 5.52 6.039 11.852 1 96.88 98 TRP A CA 1
ATOM 756 C C . TRP A 1 98 ? 4.859 5.832 13.203 1 96.88 98 TRP A C 1
ATOM 758 O O . TRP A 1 98 ? 4.199 4.812 13.43 1 96.88 98 TRP A O 1
ATOM 768 N N . GLY A 1 99 ? 5.129 6.77 14.102 1 94.75 99 GLY A N 1
ATOM 769 C CA . GLY A 1 99 ? 4.492 6.832 15.406 1 94.75 99 GLY A CA 1
ATOM 770 C C . GLY A 1 99 ? 4.223 8.25 15.875 1 94.75 99 GLY A C 1
ATOM 771 O O . GLY A 1 99 ? 4.703 9.211 15.266 1 94.75 99 GLY A O 1
ATOM 772 N N . ILE A 1 100 ? 3.346 8.344 16.891 1 92.69 100 ILE A N 1
ATOM 773 C CA . ILE A 1 100 ? 3.088 9.625 17.531 1 92.69 100 ILE A CA 1
ATOM 774 C C . ILE A 1 100 ? 3.846 9.703 18.859 1 92.69 100 ILE A C 1
ATOM 776 O O . ILE A 1 100 ? 3.598 8.906 19.766 1 92.69 100 ILE A O 1
ATOM 780 N N . LYS A 1 101 ? 4.734 10.555 18.891 1 90 101 LYS A N 1
ATOM 781 C CA . LYS A 1 101 ? 5.434 10.836 20.141 1 90 101 LYS A CA 1
ATOM 782 C C . LYS A 1 101 ? 4.629 11.781 21.016 1 90 101 LYS A C 1
ATOM 784 O O . LYS A 1 101 ? 4.203 12.852 20.562 1 90 101 LYS A O 1
ATOM 789 N N . ARG A 1 102 ? 4.41 11.328 22.281 1 85.06 102 ARG A N 1
ATOM 790 C CA . ARG A 1 102 ? 3.721 12.164 23.25 1 85.06 102 ARG A CA 1
ATOM 791 C C . ARG A 1 102 ? 4.711 13.016 24.047 1 85.06 102 ARG A C 1
ATOM 793 O O . ARG A 1 102 ? 5.812 12.562 24.359 1 85.06 102 ARG A O 1
ATOM 800 N N . PRO A 1 103 ? 4.234 14.195 24.281 1 78.56 103 PRO A N 1
ATOM 801 C CA . PRO A 1 103 ? 5.141 15.023 25.078 1 78.56 103 PRO A CA 1
ATOM 802 C C . PRO A 1 103 ? 5.383 14.453 26.469 1 78.56 103 PRO A C 1
ATOM 804 O O . PRO A 1 103 ? 4.457 13.945 27.109 1 78.56 103 PRO A O 1
ATOM 807 N N . GLY A 1 104 ? 6.617 14.523 26.938 1 75.25 104 GLY A N 1
ATOM 808 C CA . GLY A 1 104 ? 6.988 14.289 28.328 1 75.25 104 GLY A CA 1
ATOM 809 C C . GLY A 1 104 ? 7.129 12.812 28.656 1 75.25 104 GLY A C 1
ATOM 810 O O . GLY A 1 104 ? 7.844 12.445 29.594 1 75.25 104 GLY A O 1
ATOM 811 N N . SER A 1 105 ? 6.199 11.922 28.141 1 63.91 105 SER A N 1
ATOM 812 C CA . SER A 1 105 ? 6.133 10.562 28.656 1 63.91 105 SER A CA 1
ATOM 813 C C . SER A 1 105 ? 7.098 9.641 27.922 1 63.91 105 SER A C 1
ATOM 815 O O . SER A 1 105 ? 7.457 8.578 28.422 1 63.91 105 SER A O 1
ATOM 817 N N . GLY A 1 106 ? 7.734 9.984 26.844 1 64.81 106 GLY A N 1
ATOM 818 C CA . GLY A 1 106 ? 8.57 9.109 26.047 1 64.81 106 GLY A CA 1
ATOM 819 C C . GLY A 1 106 ? 7.801 7.957 25.422 1 64.81 106 GLY A C 1
ATOM 820 O O . GLY A 1 106 ? 8.367 7.156 24.672 1 64.81 106 GLY A O 1
ATOM 821 N N . GLU A 1 107 ? 6.48 7.734 25.844 1 73.06 107 GLU A N 1
ATOM 822 C CA . GLU A 1 107 ? 5.695 6.625 25.312 1 73.06 107 GLU A CA 1
ATOM 823 C C . GLU A 1 107 ? 5.207 6.922 23.891 1 73.06 107 GLU A C 1
ATOM 825 O O . GLU A 1 107 ? 4.922 8.07 23.562 1 73.06 107 GLU A O 1
ATOM 830 N N . MET A 1 108 ? 5.305 5.93 23.078 1 76.12 108 MET A N 1
ATOM 831 C CA . MET A 1 108 ? 4.766 6.035 21.734 1 76.12 108 MET A CA 1
ATOM 832 C C . MET A 1 108 ? 3.252 5.836 21.734 1 76.12 108 MET A C 1
ATOM 834 O O . MET A 1 108 ? 2.748 4.871 22.312 1 76.12 108 MET A O 1
ATOM 838 N N . GLY A 1 109 ? 2.641 6.867 21.312 1 82.81 109 GLY A N 1
ATOM 839 C CA . GLY A 1 109 ? 1.215 6.734 21.062 1 82.81 109 GLY A CA 1
ATOM 840 C C . GLY A 1 109 ? 0.894 5.793 19.906 1 82.81 109 GLY A C 1
ATOM 841 O O . GLY A 1 109 ? 1.397 4.668 19.859 1 82.81 109 GLY A O 1
ATOM 842 N N . LEU A 1 110 ? 0.064 6.207 19 1 89.12 110 LEU A N 1
ATOM 843 C CA . LEU A 1 110 ? -0.354 5.434 17.828 1 89.12 110 LEU A CA 1
ATOM 844 C C . LEU A 1 110 ? 0.829 5.156 16.906 1 89.12 110 LEU A C 1
ATOM 846 O O . LEU A 1 110 ? 1.682 6.027 16.719 1 89.12 110 LEU A O 1
ATOM 850 N N . VAL A 1 111 ? 0.879 3.986 16.406 1 95.06 111 VAL A N 1
ATOM 851 C CA . VAL A 1 111 ? 1.881 3.596 15.422 1 95.06 111 VAL A CA 1
ATOM 852 C C . VAL A 1 111 ? 1.194 3.012 14.195 1 95.06 111 VAL A C 1
ATOM 854 O O . VAL A 1 111 ? 0.173 2.328 14.312 1 95.06 111 VAL A O 1
ATOM 857 N N . GLY A 1 112 ? 1.728 3.252 13.109 1 96.62 112 GLY A N 1
ATOM 858 C CA . GLY A 1 112 ? 1.191 2.717 11.867 1 96.62 112 GLY A CA 1
ATOM 859 C C . GLY A 1 112 ? 2.164 2.811 10.711 1 96.62 112 GLY A C 1
ATOM 860 O O . GLY A 1 112 ? 3.375 2.924 10.914 1 96.62 112 GLY A O 1
ATOM 861 N N . GLU A 1 113 ? 1.649 2.604 9.555 1 98.25 113 GLU A N 1
ATOM 862 C CA . GLU A 1 113 ? 2.426 2.758 8.328 1 98.25 113 GLU A CA 1
ATOM 863 C C . GLU A 1 113 ? 1.588 3.393 7.223 1 98.25 113 GLU A C 1
ATOM 865 O O . GLU A 1 113 ? 0.365 3.232 7.195 1 98.25 113 GLU A O 1
ATOM 870 N N . ASP A 1 114 ? 2.221 4.148 6.418 1 98.56 114 ASP A N 1
ATOM 871 C CA . ASP A 1 114 ? 1.628 4.727 5.219 1 98.56 114 ASP A CA 1
ATOM 872 C C . ASP A 1 114 ? 2.256 4.141 3.955 1 98.56 114 ASP A C 1
ATOM 874 O O . ASP A 1 114 ? 3.48 4.051 3.85 1 98.56 114 ASP A O 1
ATOM 878 N N . ILE A 1 115 ? 1.428 3.756 2.998 1 98.94 115 ILE A N 1
ATOM 879 C CA . ILE A 1 115 ? 1.848 3.412 1.645 1 98.94 115 ILE A CA 1
ATOM 880 C C . ILE A 1 115 ? 1.433 4.52 0.68 1 98.94 115 ILE A C 1
ATOM 882 O O . ILE A 1 115 ? 0.248 4.848 0.573 1 98.94 115 ILE A O 1
ATOM 886 N N . LEU A 1 116 ? 2.383 5.074 -0.018 1 98.94 116 LEU A N 1
ATOM 887 C CA . LEU A 1 116 ? 2.072 6.148 -0.957 1 98.94 116 LEU A CA 1
ATOM 888 C C . LEU A 1 116 ? 2.375 5.723 -2.389 1 98.94 116 LEU A C 1
ATOM 890 O O . LEU A 1 116 ? 3.338 4.992 -2.635 1 98.94 116 LEU A O 1
ATOM 894 N N . THR A 1 117 ? 1.586 6.148 -3.275 1 98.94 117 THR A N 1
ATOM 895 C CA . THR A 1 117 ? 1.995 6.238 -4.672 1 98.94 117 THR A CA 1
ATOM 896 C C . THR A 1 117 ? 2.258 7.688 -5.066 1 98.94 117 THR A C 1
ATOM 898 O O . THR A 1 117 ? 1.486 8.586 -4.715 1 98.94 117 THR A O 1
ATOM 901 N N . ILE A 1 118 ? 3.369 7.875 -5.73 1 98.88 118 ILE A N 1
ATOM 902 C CA . ILE A 1 118 ? 3.832 9.188 -6.176 1 98.88 118 ILE A CA 1
ATOM 903 C C . ILE A 1 118 ? 3.988 9.188 -7.695 1 98.88 118 ILE A C 1
ATOM 905 O O . ILE A 1 118 ? 4.707 8.352 -8.25 1 98.88 118 ILE A O 1
ATOM 909 N N . ILE A 1 119 ? 3.277 10.047 -8.32 1 98.69 119 ILE A N 1
ATOM 910 C CA . ILE A 1 119 ? 3.309 10.141 -9.781 1 98.69 119 ILE A CA 1
ATOM 911 C C . ILE A 1 119 ? 3.77 11.539 -10.195 1 98.69 119 ILE A C 1
ATOM 913 O O . ILE A 1 119 ? 3.215 12.547 -9.742 1 98.69 119 ILE A O 1
ATOM 917 N N . GLY A 1 120 ? 4.785 11.57 -10.992 1 97.81 120 GLY A N 1
ATOM 918 C CA . GLY A 1 120 ? 5.285 12.859 -11.453 1 97.81 120 GLY A CA 1
ATOM 919 C C . GLY A 1 120 ? 5.703 13.781 -10.328 1 97.81 120 GLY A C 1
ATOM 920 O O . GLY A 1 120 ? 5.43 14.977 -10.367 1 97.81 120 GLY A O 1
ATOM 921 N N . GLY A 1 121 ? 6.148 13.18 -9.258 1 98.38 121 GLY A N 1
ATOM 922 C CA . GLY A 1 121 ? 6.699 13.961 -8.164 1 98.38 121 GLY A CA 1
ATOM 923 C C . GLY A 1 121 ? 5.641 14.5 -7.223 1 98.38 121 GLY A C 1
ATOM 924 O O . GLY A 1 121 ? 5.891 15.438 -6.469 1 98.38 121 GLY A O 1
ATOM 925 N N . LYS A 1 122 ? 4.43 13.961 -7.309 1 98.81 122 LYS A N 1
ATOM 926 C CA . LYS A 1 122 ? 3.334 14.336 -6.422 1 98.81 122 LYS A CA 1
ATOM 927 C C . LYS A 1 122 ? 2.656 13.109 -5.832 1 98.81 122 LYS A C 1
ATOM 929 O O . LYS A 1 122 ? 2.557 12.07 -6.492 1 98.81 122 LYS A O 1
ATOM 934 N N . ILE A 1 123 ? 2.164 13.242 -4.613 1 98.94 123 ILE A N 1
ATOM 935 C CA . ILE A 1 123 ? 1.479 12.133 -3.961 1 98.94 123 ILE A CA 1
ATOM 936 C C . ILE A 1 123 ? 0.103 11.93 -4.594 1 98.94 123 ILE A C 1
ATOM 938 O O . ILE A 1 123 ? -0.664 12.883 -4.742 1 98.94 123 ILE A O 1
ATOM 942 N N . LYS A 1 124 ? -0.165 10.758 -4.988 1 98.94 124 LYS A N 1
ATOM 943 C CA . LYS A 1 124 ? -1.456 10.438 -5.59 1 98.94 124 LYS A CA 1
ATOM 944 C C . LYS A 1 124 ? -2.357 9.703 -4.602 1 98.94 124 LYS A C 1
ATOM 946 O O . LYS A 1 124 ? -3.551 9.992 -4.508 1 98.94 124 LYS A O 1
ATOM 951 N N . THR A 1 125 ? -1.819 8.695 -3.914 1 98.94 125 THR A N 1
ATOM 952 C CA . THR A 1 125 ? -2.588 7.938 -2.934 1 98.94 125 THR A CA 1
ATOM 953 C C . THR A 1 125 ? -1.803 7.781 -1.634 1 98.94 125 THR A C 1
ATOM 955 O O . THR A 1 125 ? -0.57 7.785 -1.644 1 98.94 125 THR A O 1
ATOM 958 N N . CYS A 1 126 ? -2.441 7.668 -0.548 1 98.88 126 CYS A N 1
ATOM 959 C CA . CYS A 1 126 ? -1.916 7.289 0.759 1 98.88 126 CYS A CA 1
ATOM 960 C C . CYS A 1 126 ? -2.84 6.293 1.45 1 98.88 126 CYS A C 1
ATOM 962 O O . CYS A 1 126 ? -4.016 6.582 1.674 1 98.88 126 CYS A O 1
ATOM 964 N N . TYR A 1 127 ? -2.4 5.129 1.727 1 98.88 127 TYR A N 1
ATOM 965 C CA . TYR A 1 127 ? -3.104 4.105 2.494 1 98.88 127 TYR A CA 1
ATOM 966 C C . TYR A 1 127 ? -2.494 3.955 3.883 1 98.88 127 TYR A C 1
ATOM 968 O O . TYR A 1 127 ? -1.303 3.668 4.02 1 98.88 127 TYR A O 1
ATOM 976 N N . THR A 1 128 ? -3.236 4.18 4.871 1 98.31 128 THR A N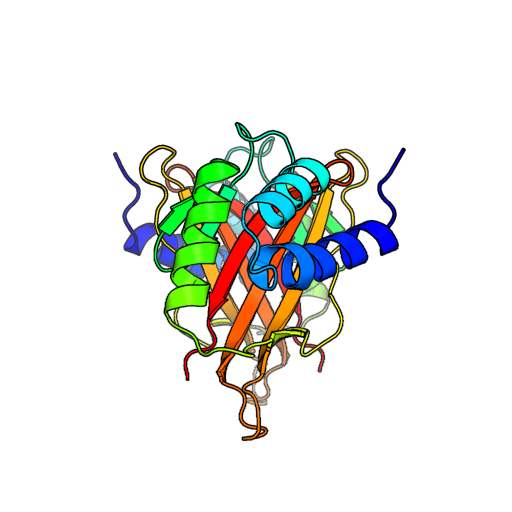 1
ATOM 977 C CA . THR A 1 128 ? -2.742 4.145 6.246 1 98.31 128 THR A CA 1
ATOM 978 C C . THR A 1 128 ? -3.271 2.916 6.98 1 98.31 128 THR A C 1
ATOM 980 O O . THR A 1 128 ? -4.484 2.727 7.086 1 98.31 128 THR A O 1
ATOM 983 N N . PHE A 1 129 ? -2.365 2.104 7.434 1 98.12 129 PHE A N 1
ATOM 984 C CA . PHE A 1 129 ? -2.654 0.961 8.297 1 98.12 129 PHE A CA 1
ATOM 985 C C . PHE A 1 129 ? -2.145 1.206 9.711 1 98.12 129 PHE A C 1
ATOM 987 O O . PHE A 1 129 ? -1.017 1.666 9.898 1 98.12 129 PHE A O 1
ATOM 994 N N . LEU A 1 130 ? -2.914 0.905 10.648 1 95.81 130 LEU A N 1
ATOM 995 C CA . LEU A 1 130 ? -2.514 1.101 12.039 1 95.81 130 LEU A CA 1
ATOM 996 C C . LEU A 1 130 ? -2.004 -0.203 12.648 1 95.81 130 LEU A C 1
ATOM 998 O O . LEU A 1 130 ? -2.49 -1.283 12.305 1 95.81 130 LEU A O 1
ATOM 1002 N N . ASP A 1 131 ? -0.941 -0.109 13.438 1 90.31 131 ASP A N 1
ATOM 1003 C CA . ASP A 1 131 ? -0.453 -1.282 14.156 1 90.31 131 ASP A CA 1
ATOM 1004 C C . ASP A 1 131 ? -1.309 -1.566 15.391 1 90.31 131 ASP A C 1
ATOM 1006 O O . ASP A 1 131 ? -1.686 -0.644 16.125 1 90.31 131 ASP A O 1
ATOM 1010 N N . SER A 1 132 ? -2.107 -2.545 15.172 1 66.25 132 SER A N 1
ATOM 1011 C CA . SER A 1 132 ? -2.926 -2.904 16.328 1 66.25 132 SER A CA 1
ATOM 1012 C C . SER A 1 132 ? -2.096 -2.924 17.609 1 66.25 132 SER A C 1
ATOM 1014 O O . SER A 1 132 ? -0.935 -3.34 17.594 1 66.25 132 SER A O 1
ATOM 1016 N N . LYS A 1 133 ? -2.455 -2.01 18.516 1 52.12 133 LYS A N 1
ATOM 1017 C CA . LYS A 1 133 ? -1.872 -2.174 19.844 1 52.12 133 LYS A CA 1
ATOM 1018 C C . LYS A 1 133 ? -1.982 -3.619 20.312 1 52.12 133 LYS A C 1
ATOM 1020 O O . LYS A 1 133 ? -2.92 -4.328 19.953 1 52.12 133 LYS A O 1
ATOM 1025 N N . MET B 1 1 ? -22.969 -3.463 -8.484 1 67.19 1 MET B N 1
ATOM 1026 C CA . MET B 1 1 ? -23.062 -4.008 -7.133 1 67.19 1 MET B CA 1
ATOM 1027 C C . MET B 1 1 ? -21.719 -3.932 -6.418 1 67.19 1 MET B C 1
ATOM 1029 O O . MET B 1 1 ? -20.656 -4.008 -7.059 1 67.19 1 MET B O 1
ATOM 1033 N N . SER B 1 2 ? -21.625 -3.385 -5.16 1 91.06 2 SER B N 1
ATOM 1034 C CA . SER B 1 2 ? -20.453 -3.129 -4.332 1 91.06 2 SER B CA 1
ATOM 1035 C C . SER B 1 2 ? -19.781 -4.43 -3.908 1 91.06 2 SER B C 1
ATOM 1037 O O . SER B 1 2 ? -20.453 -5.387 -3.525 1 91.06 2 SER B O 1
ATOM 1039 N N . THR B 1 3 ? -18.594 -4.664 -4.273 1 97.88 3 THR B N 1
ATOM 1040 C CA . THR B 1 3 ? -17.797 -5.82 -3.891 1 97.88 3 THR B CA 1
ATOM 1041 C C . THR B 1 3 ? -17.828 -6.02 -2.379 1 97.88 3 THR B C 1
ATOM 1043 O O . THR B 1 3 ? -17.438 -5.125 -1.62 1 97.88 3 THR B O 1
ATOM 1046 N N . PRO B 1 4 ? -18.344 -7.191 -1.963 1 98.38 4 PRO B N 1
ATOM 1047 C CA . PRO B 1 4 ? -18.312 -7.414 -0.516 1 98.38 4 PRO B CA 1
ATOM 1048 C C . PRO B 1 4 ? -16.891 -7.57 0.029 1 98.38 4 PRO B C 1
ATOM 1050 O O . PRO B 1 4 ? -15.977 -7.934 -0.714 1 98.38 4 PRO B O 1
ATOM 1053 N N . GLN B 1 5 ? -16.75 -7.328 1.337 1 98.38 5 GLN B N 1
ATOM 1054 C CA . GLN B 1 5 ? -15.453 -7.43 1.982 1 98.38 5 GLN B CA 1
ATOM 1055 C C . GLN B 1 5 ? -14.906 -8.852 1.91 1 98.38 5 GLN B C 1
ATOM 1057 O O . GLN B 1 5 ? -13.703 -9.062 1.769 1 98.38 5 GLN B O 1
ATOM 1062 N N . SER B 1 6 ? -15.781 -9.836 2.023 1 98.44 6 SER B N 1
ATOM 1063 C CA . SER B 1 6 ? -15.375 -11.242 1.966 1 98.44 6 SER B CA 1
ATOM 1064 C C . SER B 1 6 ? -14.695 -11.562 0.64 1 98.44 6 SER B C 1
ATOM 1066 O O . SER B 1 6 ? -13.742 -12.344 0.599 1 98.44 6 SER B O 1
ATOM 1068 N N . ARG B 1 7 ? -15.156 -10.984 -0.385 1 98.44 7 ARG B N 1
ATOM 1069 C CA . ARG B 1 7 ? -14.539 -11.188 -1.692 1 98.44 7 ARG B CA 1
ATOM 1070 C C . ARG B 1 7 ? -13.156 -10.547 -1.748 1 98.44 7 ARG B C 1
ATOM 1072 O O . ARG B 1 7 ? -12.219 -11.141 -2.297 1 98.44 7 ARG B O 1
ATOM 1079 N N . ALA B 1 8 ? -13.016 -9.359 -1.229 1 98.75 8 ALA B N 1
ATOM 1080 C CA . ALA B 1 8 ? -11.711 -8.703 -1.187 1 98.75 8 ALA B CA 1
ATOM 1081 C C . ALA B 1 8 ? -10.695 -9.547 -0.43 1 98.75 8 ALA B C 1
ATOM 1083 O O . ALA B 1 8 ? -9.562 -9.727 -0.887 1 98.75 8 ALA B O 1
ATOM 1084 N N . LYS B 1 9 ? -11.141 -10.062 0.688 1 98.81 9 LYS B N 1
ATOM 1085 C CA . LYS B 1 9 ? -10.266 -10.922 1.475 1 98.81 9 LYS B CA 1
ATOM 1086 C C . LYS B 1 9 ? -9.922 -12.195 0.711 1 98.81 9 LYS B C 1
ATOM 1088 O O . LYS B 1 9 ? -8.758 -12.617 0.69 1 98.81 9 LYS B O 1
ATOM 1093 N N . SER B 1 10 ? -10.914 -12.766 0.114 1 98.75 10 SER B N 1
ATOM 1094 C CA . SER B 1 10 ? -10.695 -14 -0.645 1 98.75 10 SER B CA 1
ATOM 1095 C C . SER B 1 10 ? -9.727 -13.773 -1.797 1 98.75 10 SER B C 1
ATOM 1097 O O . SER B 1 10 ? -8.844 -14.594 -2.041 1 98.75 10 SER B O 1
ATOM 1099 N N . LEU B 1 11 ? -9.898 -12.672 -2.551 1 98.88 11 LEU B N 1
ATOM 1100 C CA . LEU B 1 11 ? -9.008 -12.352 -3.656 1 98.88 11 LEU B CA 1
ATOM 1101 C C . LEU B 1 11 ? -7.57 -12.203 -3.166 1 98.88 11 LEU B C 1
ATOM 1103 O O . LEU B 1 11 ? -6.633 -12.664 -3.824 1 98.88 11 LEU B O 1
ATOM 1107 N N . THR B 1 12 ? -7.418 -11.594 -2.012 1 98.88 12 THR B N 1
ATOM 1108 C CA . THR B 1 12 ? -6.098 -11.391 -1.425 1 98.88 12 THR B CA 1
ATOM 1109 C C . THR B 1 12 ? -5.434 -12.719 -1.097 1 98.88 12 THR B C 1
ATOM 1111 O O . THR B 1 12 ? -4.273 -12.945 -1.442 1 98.88 12 THR B O 1
ATOM 1114 N N . LEU B 1 13 ? -6.16 -13.609 -0.524 1 98.69 13 LEU B N 1
ATOM 1115 C CA . LEU B 1 13 ? -5.621 -14.906 -0.146 1 98.69 13 LEU B CA 1
ATOM 1116 C C . LEU B 1 13 ? -5.387 -15.773 -1.378 1 98.69 13 LEU B C 1
ATOM 1118 O O . LEU B 1 13 ? -4.383 -16.484 -1.456 1 98.69 13 LEU B O 1
ATOM 1122 N N . LEU B 1 14 ? -6.262 -15.719 -2.34 1 98.5 14 LEU B N 1
ATOM 1123 C CA . LEU B 1 14 ? -6.109 -16.484 -3.57 1 98.5 14 LEU B CA 1
ATOM 1124 C C . LEU B 1 14 ? -4.891 -16.016 -4.355 1 98.5 14 LEU B C 1
ATOM 1126 O O . LEU B 1 14 ? -4.199 -16.828 -4.977 1 98.5 14 LEU B O 1
ATOM 1130 N N . ASN B 1 15 ? -4.672 -14.688 -4.375 1 98.5 15 ASN B N 1
ATOM 1131 C CA . ASN B 1 15 ? -3.461 -14.188 -5.023 1 98.5 15 ASN B CA 1
ATOM 1132 C C . ASN B 1 15 ? -2.209 -14.859 -4.469 1 98.5 15 ASN B C 1
ATOM 1134 O O . ASN B 1 15 ? -1.311 -15.234 -5.223 1 98.5 15 ASN B O 1
ATOM 1138 N N . LEU B 1 16 ? -2.205 -15.047 -3.182 1 97.56 16 LEU B N 1
ATOM 1139 C CA . LEU B 1 16 ? -1.07 -15.648 -2.49 1 97.56 16 LEU B CA 1
ATOM 1140 C C . LEU B 1 16 ? -0.949 -17.125 -2.834 1 97.56 16 LEU B C 1
ATOM 1142 O O . LEU B 1 16 ? 0.111 -17.578 -3.268 1 97.56 16 LEU B O 1
ATOM 1146 N N . SER B 1 17 ? -2.02 -17.828 -2.771 1 96.38 17 SER B N 1
ATOM 1147 C CA . SER B 1 17 ? -1.978 -19.281 -2.898 1 96.38 17 SER B CA 1
ATOM 1148 C C . SER B 1 17 ? -2.053 -19.719 -4.359 1 96.38 17 SER B C 1
ATOM 1150 O O . SER B 1 17 ? -1.234 -20.516 -4.82 1 96.38 17 SER B O 1
ATOM 1152 N N . SER B 1 18 ? -2.939 -19.125 -5.125 1 97.06 18 SER B N 1
ATOM 1153 C CA . SER B 1 18 ? -3.264 -19.641 -6.457 1 97.06 18 SER B CA 1
ATOM 1154 C C . SER B 1 18 ? -2.416 -18.953 -7.527 1 97.06 18 SER B C 1
ATOM 1156 O O . SER B 1 18 ? -2.43 -19.375 -8.688 1 97.06 18 SER B O 1
ATOM 1158 N N . ILE B 1 19 ? -1.708 -17.922 -7.176 1 97.31 19 ILE B N 1
ATOM 1159 C CA . ILE B 1 19 ? -0.823 -17.297 -8.141 1 97.31 19 ILE B CA 1
ATOM 1160 C C . ILE B 1 19 ? 0.628 -17.438 -7.695 1 97.31 19 ILE B C 1
ATOM 1162 O O . ILE B 1 19 ? 1.387 -18.219 -8.281 1 97.31 19 ILE B O 1
ATOM 1166 N N . PHE B 1 20 ? 0.957 -16.984 -6.551 1 95.69 20 PHE B N 1
ATOM 1167 C CA . PHE B 1 20 ? 2.348 -17.016 -6.113 1 95.69 20 PHE B CA 1
ATOM 1168 C C . PHE B 1 20 ? 2.734 -18.438 -5.688 1 95.69 20 PHE B C 1
ATOM 1170 O O . PHE B 1 20 ? 3.891 -18.844 -5.836 1 95.69 20 PHE B O 1
ATOM 1177 N N . GLY B 1 21 ? 1.731 -19.172 -5.211 1 94.5 21 GLY B N 1
ATOM 1178 C CA . GLY B 1 21 ? 2.002 -20.531 -4.773 1 94.5 21 GLY B CA 1
ATOM 1179 C C . GLY B 1 21 ? 1.764 -21.562 -5.863 1 94.5 21 GLY B C 1
ATOM 1180 O O . GLY B 1 21 ? 1.958 -22.766 -5.641 1 94.5 21 GLY B O 1
ATOM 1181 N N . GLN B 1 22 ? 1.339 -21.141 -7.023 1 95.62 22 GLN B N 1
ATOM 1182 C CA . GLN B 1 22 ? 0.937 -22.062 -8.086 1 95.62 22 GLN B CA 1
ATOM 1183 C C . GLN B 1 22 ? 2.1 -22.359 -9.023 1 95.62 22 GLN B C 1
ATOM 1185 O O . GLN B 1 22 ? 2.572 -21.469 -9.742 1 95.62 22 GLN B O 1
ATOM 1190 N N . LYS B 1 23 ? 2.539 -23.594 -9.156 1 93.5 23 LYS B N 1
ATOM 1191 C CA . LYS B 1 23 ? 3.732 -23.984 -9.898 1 93.5 23 LYS B CA 1
ATOM 1192 C C . LYS B 1 23 ? 3.416 -24.203 -11.375 1 93.5 23 LYS B C 1
ATOM 1194 O O . LYS B 1 23 ? 4.273 -23.984 -12.234 1 93.5 23 LYS B O 1
ATOM 1199 N N . ASP B 1 24 ? 2.211 -24.656 -11.641 1 95.5 24 ASP B N 1
ATOM 1200 C CA . ASP B 1 24 ? 1.829 -24.875 -13.031 1 95.5 24 ASP B CA 1
ATOM 1201 C C . ASP B 1 24 ? 1.507 -23.562 -13.727 1 95.5 24 ASP B C 1
ATOM 1203 O O . ASP B 1 24 ? 0.544 -22.875 -13.367 1 95.5 24 ASP B O 1
ATOM 1207 N N . VAL B 1 25 ? 2.197 -23.25 -14.758 1 96.69 25 VAL B N 1
ATOM 1208 C CA . VAL B 1 25 ? 2.119 -21.953 -15.414 1 96.69 25 VAL B CA 1
ATOM 1209 C C . VAL B 1 25 ? 0.738 -21.781 -16.047 1 96.69 25 VAL B C 1
ATOM 1211 O O . VAL B 1 25 ? 0.148 -20.688 -15.953 1 96.69 25 VAL B O 1
ATOM 1214 N N . SER B 1 26 ? 0.246 -22.812 -16.656 1 98 26 SER B N 1
ATOM 1215 C CA . SER B 1 26 ? -1.055 -22.719 -17.312 1 98 26 SER B CA 1
ATOM 1216 C C . SER B 1 26 ? -2.164 -22.453 -16.297 1 98 26 SER B C 1
ATOM 1218 O O . SER B 1 26 ? -3.025 -21.609 -16.531 1 98 26 SER B O 1
ATOM 1220 N N . THR B 1 27 ? -2.172 -23.172 -15.195 1 98.19 27 THR B N 1
ATOM 1221 C CA . THR B 1 27 ? -3.139 -22.969 -14.125 1 98.19 27 THR B CA 1
ATOM 1222 C C . THR B 1 27 ? -2.998 -21.578 -13.523 1 98.19 27 THR B C 1
ATOM 1224 O O . THR B 1 27 ? -3.998 -20.906 -13.258 1 98.19 27 THR B O 1
ATOM 1227 N N . ARG B 1 28 ? -1.769 -21.125 -13.383 1 98.19 28 ARG B N 1
ATOM 1228 C CA . ARG B 1 28 ? -1.508 -19.797 -12.844 1 98.19 28 ARG B CA 1
ATOM 1229 C C . ARG B 1 28 ? -2.043 -18.719 -13.773 1 98.19 28 ARG B C 1
ATOM 1231 O O . ARG B 1 28 ? -2.682 -17.766 -13.32 1 98.19 28 ARG B O 1
ATOM 1238 N N . MET B 1 29 ? -1.819 -18.891 -15.016 1 98.31 29 MET B N 1
ATOM 1239 C CA . MET B 1 29 ? -2.27 -17.891 -15.984 1 98.31 29 MET B CA 1
ATOM 1240 C C . MET B 1 29 ? -3.791 -17.781 -15.984 1 98.31 29 MET B C 1
ATOM 1242 O O . MET B 1 29 ? -4.34 -16.688 -16.125 1 98.31 29 MET B O 1
ATOM 1246 N N . GLN B 1 30 ? -4.43 -18.906 -15.875 1 98.5 30 GLN B N 1
ATOM 1247 C CA . GLN B 1 30 ? -5.887 -18.875 -15.781 1 98.5 30 GLN B CA 1
ATOM 1248 C C . GLN B 1 30 ? -6.344 -18.156 -14.516 1 98.5 30 GLN B C 1
ATOM 1250 O O . GLN B 1 30 ? -7.289 -17.359 -14.555 1 98.5 30 GLN B O 1
ATOM 1255 N N . ALA B 1 31 ? -5.68 -18.453 -13.43 1 98.69 31 ALA B N 1
ATOM 1256 C CA . ALA B 1 31 ? -6.004 -17.781 -12.172 1 98.69 31 ALA B CA 1
ATOM 1257 C C . ALA B 1 31 ? -5.805 -16.266 -12.289 1 98.69 31 ALA B C 1
ATOM 1259 O O . ALA B 1 31 ? -6.645 -15.492 -11.828 1 98.69 31 ALA B O 1
ATOM 1260 N N . ILE B 1 32 ? -4.676 -15.844 -12.859 1 98.81 32 ILE B N 1
ATOM 1261 C CA . ILE B 1 32 ? -4.41 -14.422 -13.039 1 98.81 32 ILE B CA 1
ATOM 1262 C C . ILE B 1 32 ? -5.535 -13.781 -13.844 1 98.81 32 ILE B C 1
ATOM 1264 O O . ILE B 1 32 ? -6.074 -12.742 -13.461 1 98.81 32 ILE B O 1
ATOM 1268 N N . THR B 1 33 ? -5.918 -14.453 -14.922 1 98.56 33 THR B N 1
ATOM 1269 C CA . THR B 1 33 ? -6.973 -13.938 -15.789 1 98.56 33 THR B CA 1
ATOM 1270 C C . THR B 1 33 ? -8.281 -13.797 -15.023 1 98.56 33 THR B C 1
ATOM 1272 O O . THR B 1 33 ? -9.023 -12.828 -15.219 1 98.56 33 THR B O 1
ATOM 1275 N N . ASP B 1 34 ? -8.547 -14.672 -14.125 1 98.56 34 ASP B N 1
ATOM 1276 C CA . ASP B 1 34 ? -9.805 -14.703 -13.383 1 98.56 34 ASP B CA 1
ATOM 1277 C C . ASP B 1 34 ? -9.797 -13.664 -12.258 1 98.56 34 ASP B C 1
ATOM 1279 O O . ASP B 1 34 ? -10.828 -13.062 -11.961 1 98.56 34 ASP B O 1
ATOM 1283 N N . LEU B 1 35 ? -8.664 -13.438 -11.648 1 98.81 35 LEU B N 1
ATOM 1284 C CA . LEU B 1 35 ? -8.633 -12.719 -10.383 1 98.81 35 LEU B CA 1
ATOM 1285 C C . LEU B 1 35 ? -8.227 -11.258 -10.586 1 98.81 35 LEU B C 1
ATOM 1287 O O . LEU B 1 35 ? -8.57 -10.398 -9.781 1 98.81 35 LEU B O 1
ATOM 1291 N N . TRP B 1 36 ? -7.441 -10.992 -11.617 1 98.81 36 TRP B N 1
ATOM 1292 C CA . TRP B 1 36 ? -6.934 -9.648 -11.867 1 98.81 36 TRP B CA 1
ATOM 1293 C C . TRP B 1 36 ? -7.766 -8.938 -12.93 1 98.81 36 TRP B C 1
ATOM 1295 O O . TRP B 1 36 ? -8.469 -9.586 -13.711 1 98.81 36 TRP B O 1
ATOM 1305 N N . VAL B 1 37 ? -7.719 -7.664 -12.992 1 98.81 37 VAL B N 1
ATOM 1306 C CA . VAL B 1 37 ? -8.273 -6.867 -14.078 1 98.81 37 VAL B CA 1
ATOM 1307 C C . VAL B 1 37 ? -7.578 -7.238 -15.391 1 98.81 37 VAL B C 1
ATOM 1309 O O . VAL B 1 37 ? -6.59 -7.977 -15.391 1 98.81 37 VAL B O 1
ATOM 1312 N N . PRO B 1 38 ? -8.055 -6.711 -16.484 1 98.75 38 PRO B N 1
ATOM 1313 C CA . PRO B 1 38 ? -7.441 -7.059 -17.766 1 98.75 38 PRO B CA 1
ATOM 1314 C C . PRO B 1 38 ? -5.949 -6.742 -17.828 1 98.75 38 PRO B C 1
ATOM 1316 O O . PRO B 1 38 ? -5.492 -5.793 -17.172 1 98.75 38 PRO B O 1
ATOM 1319 N N . SER B 1 39 ? -5.246 -7.477 -18.562 1 98.69 39 SER B N 1
ATOM 1320 C CA . SER B 1 39 ? -3.791 -7.48 -18.641 1 98.69 39 SER B CA 1
ATOM 1321 C C . SER B 1 39 ? -3.242 -6.07 -18.828 1 98.69 39 SER B C 1
ATOM 1323 O O . SER B 1 39 ? -2.221 -5.711 -18.25 1 98.69 39 SER B O 1
ATOM 1325 N N . ALA B 1 40 ? -3.932 -5.238 -19.531 1 98.31 40 ALA B N 1
ATOM 1326 C CA . ALA B 1 40 ? -3.422 -3.912 -19.875 1 98.31 40 ALA B CA 1
ATOM 1327 C C . ALA B 1 40 ? -3.508 -2.963 -18.688 1 98.31 40 ALA B C 1
ATOM 1329 O O . ALA B 1 40 ? -2.92 -1.88 -18.703 1 98.31 40 ALA B O 1
ATOM 1330 N N . ASP B 1 41 ? -4.172 -3.402 -17.641 1 98.25 41 ASP B N 1
ATOM 1331 C CA . ASP B 1 41 ? -4.492 -2.465 -16.578 1 98.25 41 ASP B CA 1
ATOM 1332 C C . ASP B 1 41 ? -3.803 -2.859 -15.266 1 98.25 41 ASP B C 1
ATOM 1334 O O . ASP B 1 41 ? -3.898 -2.145 -14.266 1 98.25 41 ASP B O 1
ATOM 1338 N N . VAL B 1 42 ? -3.094 -3.99 -15.227 1 98.69 42 VAL B N 1
ATOM 1339 C CA . VAL B 1 42 ? -2.562 -4.512 -13.969 1 98.69 42 VAL B CA 1
ATOM 1340 C C . VAL B 1 42 ? -1.274 -3.775 -13.609 1 98.69 42 VAL B C 1
ATOM 1342 O O . VAL B 1 42 ? -0.591 -3.24 -14.484 1 98.69 42 VAL B O 1
ATOM 1345 N N . LEU B 1 43 ? -0.937 -3.701 -12.344 1 98.75 43 LEU B N 1
ATOM 1346 C CA . LEU B 1 43 ? 0.343 -3.184 -11.875 1 98.75 43 LEU B CA 1
ATOM 1347 C C . LEU B 1 43 ? 0.826 -3.955 -10.648 1 98.75 43 LEU B C 1
ATOM 1349 O O . LEU B 1 43 ? 0.176 -3.934 -9.602 1 98.75 43 LEU B O 1
ATOM 1353 N N . PHE B 1 44 ? 1.804 -4.711 -10.805 1 98.75 44 PHE B N 1
ATOM 1354 C CA . PHE B 1 44 ? 2.523 -5.352 -9.711 1 98.75 44 PHE B CA 1
ATOM 1355 C C . PHE B 1 44 ? 3.908 -4.738 -9.539 1 98.75 44 PHE B C 1
ATOM 1357 O O . PHE B 1 44 ? 4.672 -4.637 -10.5 1 98.75 44 PHE B O 1
ATOM 1364 N N . VAL B 1 45 ? 4.25 -4.293 -8.328 1 98.81 45 VAL B N 1
ATOM 1365 C CA . VAL B 1 45 ? 5.555 -3.695 -8.07 1 98.81 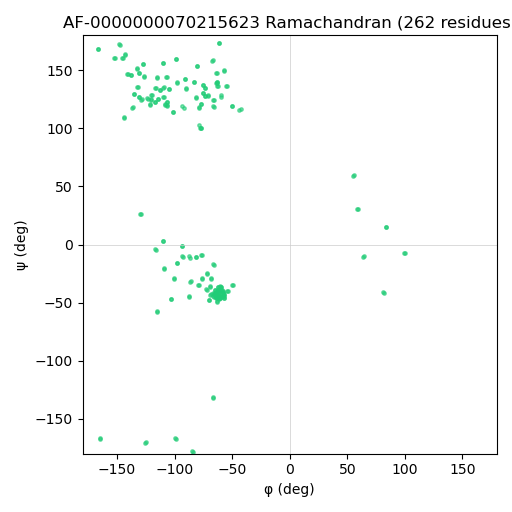45 VAL B CA 1
ATOM 1366 C C . VAL B 1 45 ? 6.172 -4.332 -6.824 1 98.81 45 VAL B C 1
ATOM 1368 O O . VAL B 1 45 ? 5.508 -4.469 -5.797 1 98.81 45 VAL B O 1
ATOM 1371 N N . ASP B 1 46 ? 7.324 -4.797 -6.93 1 97.44 46 ASP B N 1
ATOM 1372 C CA . ASP B 1 46 ? 8.148 -5.148 -5.777 1 97.44 46 ASP B CA 1
ATOM 1373 C C . ASP B 1 46 ? 9.5 -4.441 -5.84 1 97.44 46 ASP B C 1
ATOM 1375 O O . ASP B 1 46 ? 9.68 -3.488 -6.602 1 97.44 46 ASP B O 1
ATOM 1379 N N . ALA B 1 47 ? 10.469 -4.781 -4.973 1 94.88 47 ALA B N 1
ATOM 1380 C CA . ALA B 1 47 ? 11.758 -4.094 -4.883 1 94.88 47 ALA B CA 1
ATOM 1381 C C . ALA B 1 47 ? 12.578 -4.293 -6.152 1 94.88 47 ALA B C 1
ATOM 1383 O O . ALA B 1 47 ? 13.477 -3.502 -6.453 1 94.88 47 ALA B O 1
ATOM 1384 N N . LEU B 1 48 ? 12.195 -5.285 -6.926 1 92.62 48 LEU B N 1
ATOM 1385 C CA . LEU B 1 48 ? 13.078 -5.684 -8.016 1 92.62 48 LEU B CA 1
ATOM 1386 C C . LEU B 1 48 ? 12.484 -5.277 -9.367 1 92.62 48 LEU B C 1
ATOM 1388 O O . LEU B 1 48 ? 13.203 -5.199 -10.359 1 92.62 48 LEU B O 1
ATOM 1392 N N . GLY B 1 49 ? 11.156 -5.055 -9.352 1 97.38 49 GLY B N 1
ATOM 1393 C CA . GLY B 1 49 ? 10.633 -4.801 -10.688 1 97.38 49 GLY B CA 1
ATOM 1394 C C . GLY B 1 49 ? 9.227 -4.238 -10.68 1 97.38 49 GLY B C 1
ATOM 1395 O O . GLY B 1 49 ? 8.586 -4.16 -9.625 1 97.38 49 GLY B O 1
ATOM 1396 N N . VAL B 1 50 ? 8.867 -3.785 -11.859 1 98.69 50 VAL B N 1
ATOM 1397 C CA . VAL B 1 50 ? 7.535 -3.311 -12.211 1 98.69 50 VAL B CA 1
ATOM 1398 C C . VAL B 1 50 ? 6.938 -4.199 -13.305 1 98.69 50 VAL B C 1
ATOM 1400 O O . VAL B 1 50 ? 7.527 -4.352 -14.375 1 98.69 50 VAL B O 1
ATOM 1403 N N . PHE B 1 51 ? 5.754 -4.797 -13.047 1 98.69 51 PHE B N 1
ATOM 1404 C CA . PHE B 1 51 ? 5.133 -5.758 -13.945 1 98.69 51 PHE B CA 1
ATOM 1405 C C . PHE B 1 51 ? 3.729 -5.312 -14.336 1 98.69 51 PHE B C 1
ATOM 1407 O O . PHE B 1 51 ? 2.871 -5.121 -13.469 1 98.69 51 PHE B O 1
ATOM 1414 N N . LYS B 1 52 ? 3.477 -5.246 -15.664 1 98.62 52 LYS B N 1
ATOM 1415 C CA . LYS B 1 52 ? 2.277 -4.543 -16.109 1 98.62 52 LYS B CA 1
ATOM 1416 C C . LYS B 1 52 ? 1.465 -5.395 -17.078 1 98.62 52 LYS B C 1
ATOM 1418 O O . LYS B 1 52 ? 0.755 -4.863 -17.938 1 98.62 52 LYS B O 1
ATOM 1423 N N . SER B 1 53 ? 1.592 -6.656 -16.984 1 98.81 53 SER B N 1
ATOM 1424 C CA . SER B 1 53 ? 0.772 -7.598 -17.75 1 98.81 53 SER B CA 1
ATOM 1425 C C . SER B 1 53 ? 0.616 -8.922 -17.016 1 98.81 53 SER B C 1
ATOM 1427 O O . SER B 1 53 ? 1.399 -9.227 -16.109 1 98.81 53 SER B O 1
ATOM 1429 N N . HIS B 1 54 ? -0.41 -9.648 -17.422 1 98.81 54 HIS B N 1
ATOM 1430 C CA . HIS B 1 54 ? -0.594 -10.969 -16.844 1 98.81 54 HIS B CA 1
ATOM 1431 C C . HIS B 1 54 ? 0.629 -11.852 -17.062 1 98.81 54 HIS B C 1
ATOM 1433 O O . HIS B 1 54 ? 1.062 -12.57 -16.172 1 98.81 54 HIS B O 1
ATOM 1439 N N . GLU B 1 55 ? 1.2 -11.742 -18.234 1 98.56 55 GLU B N 1
ATOM 1440 C CA . GLU B 1 55 ? 2.369 -12.547 -18.594 1 98.56 55 GLU B CA 1
ATOM 1441 C C . GLU B 1 55 ? 3.58 -12.156 -17.75 1 98.56 55 GLU B C 1
ATOM 1443 O O . GLU B 1 55 ? 4.312 -13.023 -17.25 1 98.56 55 GLU B O 1
ATOM 1448 N N . ALA B 1 56 ? 3.777 -10.875 -17.609 1 98.5 56 ALA B N 1
ATOM 1449 C CA . ALA B 1 56 ? 4.902 -10.398 -16.797 1 98.5 56 ALA B CA 1
ATOM 1450 C C . ALA B 1 56 ? 4.773 -10.844 -15.352 1 98.5 56 ALA B C 1
ATOM 1452 O O . ALA B 1 56 ? 5.766 -11.203 -14.719 1 98.5 56 ALA B O 1
ATOM 1453 N N . ILE B 1 57 ? 3.545 -10.805 -14.836 1 98.44 57 ILE B N 1
ATOM 1454 C CA . ILE B 1 57 ? 3.307 -11.25 -13.469 1 98.44 57 ILE B CA 1
ATOM 1455 C C . ILE B 1 57 ? 3.625 -12.734 -13.344 1 98.44 57 ILE B C 1
ATOM 1457 O O . ILE B 1 57 ? 4.332 -13.148 -12.422 1 98.44 57 ILE B O 1
ATOM 1461 N N . SER B 1 58 ? 3.111 -13.492 -14.242 1 98.19 58 SER B N 1
ATOM 1462 C CA . SER B 1 58 ? 3.371 -14.93 -14.203 1 98.19 58 SER B CA 1
ATOM 1463 C C . SER B 1 58 ? 4.863 -15.227 -14.305 1 98.19 58 SER B C 1
ATOM 1465 O O . SER B 1 58 ? 5.375 -16.109 -13.602 1 98.19 58 SER B O 1
ATOM 1467 N N . GLU B 1 59 ? 5.598 -14.555 -15.148 1 97.12 59 GLU B N 1
ATOM 1468 C CA . GLU B 1 59 ? 7.039 -14.742 -15.305 1 97.12 59 GLU B CA 1
ATOM 1469 C C . GLU B 1 59 ? 7.781 -14.375 -14.023 1 97.12 59 GLU B C 1
ATOM 1471 O O . GLU B 1 59 ? 8.734 -15.062 -13.641 1 97.12 59 GLU B O 1
ATOM 1476 N N . MET B 1 60 ? 7.387 -13.32 -13.445 1 96.31 60 MET B N 1
ATOM 1477 C CA . MET B 1 60 ? 7.98 -12.922 -12.172 1 96.31 60 MET B CA 1
ATOM 1478 C C . MET B 1 60 ? 7.766 -14 -11.117 1 96.31 60 MET B C 1
ATOM 1480 O O . MET B 1 60 ? 8.688 -14.336 -10.359 1 96.31 60 MET B O 1
ATOM 1484 N N . VAL B 1 61 ? 6.555 -14.539 -11.031 1 95.44 61 VAL B N 1
ATOM 1485 C CA . VAL B 1 61 ? 6.25 -15.609 -10.094 1 95.44 61 VAL B CA 1
ATOM 1486 C C . VAL B 1 61 ? 7.172 -16.797 -10.344 1 95.44 61 VAL B C 1
ATOM 1488 O O . VAL B 1 61 ? 7.695 -17.406 -9.406 1 95.44 61 VAL B O 1
ATOM 1491 N N . ASN B 1 62 ? 7.375 -17.078 -11.633 1 94.19 62 ASN B N 1
ATOM 1492 C CA . ASN B 1 62 ? 8.305 -18.141 -11.992 1 94.19 62 ASN B CA 1
ATOM 1493 C C . ASN B 1 62 ? 9.695 -17.891 -11.43 1 94.19 62 ASN B C 1
ATOM 1495 O O . ASN B 1 62 ? 10.344 -18.797 -10.914 1 94.19 62 ASN B O 1
ATOM 1499 N N . LYS B 1 63 ? 10.148 -16.703 -11.523 1 91.69 63 LYS B N 1
ATOM 1500 C CA . LYS B 1 63 ? 11.469 -16.328 -11.016 1 91.69 63 LYS B CA 1
ATOM 1501 C C . LYS B 1 63 ? 11.539 -16.484 -9.5 1 91.69 63 LYS B C 1
ATOM 1503 O O . LYS B 1 63 ? 12.5 -17.031 -8.961 1 91.69 63 LYS B O 1
ATOM 1508 N N . ILE B 1 64 ? 10.539 -16.047 -8.836 1 89.62 64 ILE B N 1
ATOM 1509 C CA . ILE B 1 64 ? 10.477 -16.141 -7.383 1 89.62 64 ILE B CA 1
ATOM 1510 C C . ILE B 1 64 ? 10.508 -17.594 -6.957 1 89.62 64 ILE B C 1
ATOM 1512 O O . ILE B 1 64 ? 11.258 -17.969 -6.047 1 89.62 64 ILE B O 1
ATOM 1516 N N . GLN B 1 65 ? 9.727 -18.406 -7.609 1 90.62 65 GLN B N 1
ATOM 1517 C CA . GLN B 1 65 ? 9.625 -19.812 -7.25 1 90.62 65 GLN B CA 1
ATOM 1518 C C . GLN B 1 65 ? 10.922 -20.562 -7.562 1 90.62 65 GLN B C 1
ATOM 1520 O O . GLN B 1 65 ? 11.273 -21.516 -6.883 1 90.62 65 GLN B O 1
ATOM 1525 N N . SER B 1 66 ? 11.625 -20.078 -8.562 1 89.12 66 SER B N 1
ATOM 1526 C CA . SER B 1 66 ? 12.883 -20.719 -8.93 1 89.12 66 SER B CA 1
ATOM 1527 C C . SER B 1 66 ? 13.969 -20.453 -7.895 1 89.12 66 SER B C 1
ATOM 1529 O O . SER B 1 66 ? 14.945 -21.203 -7.797 1 89.12 66 SER B O 1
ATOM 1531 N N . MET B 1 67 ? 13.82 -19.359 -7.176 1 83.06 67 MET B N 1
ATOM 1532 C CA . MET B 1 67 ? 14.789 -19 -6.148 1 83.06 67 MET B CA 1
ATOM 1533 C C . MET B 1 67 ? 14.531 -19.766 -4.855 1 83.06 67 MET B C 1
ATOM 1535 O O . MET B 1 67 ? 15.375 -19.766 -3.953 1 83.06 67 MET B O 1
ATOM 1539 N N . GLY B 1 68 ? 13.383 -20.406 -4.859 1 83.44 68 GLY B N 1
ATOM 1540 C CA . GLY B 1 68 ? 13.031 -21.156 -3.66 1 83.44 68 GLY B CA 1
ATOM 1541 C C . GLY B 1 68 ? 13.305 -22.641 -3.777 1 83.44 68 GLY B C 1
ATOM 1542 O O . GLY B 1 68 ? 14.172 -23.062 -4.547 1 83.44 68 GLY B O 1
ATOM 1543 N N . GLU B 1 69 ? 12.711 -23.375 -2.799 1 81.06 69 GLU B N 1
ATOM 1544 C CA . GLU B 1 69 ? 12.883 -24.812 -2.764 1 81.06 69 GLU B CA 1
ATOM 1545 C C . GLU B 1 69 ? 11.578 -25.531 -3.113 1 81.06 69 GLU B C 1
ATOM 1547 O O . GLU B 1 69 ? 10.492 -24.953 -2.982 1 81.06 69 GLU B O 1
ATOM 1552 N N . VAL B 1 70 ? 11.875 -26.766 -3.57 1 82.25 70 VAL B N 1
ATOM 1553 C CA . VAL B 1 70 ? 10.719 -27.609 -3.828 1 82.25 70 VAL B CA 1
ATOM 1554 C C . VAL B 1 70 ? 9.914 -27.797 -2.541 1 82.25 70 VAL B C 1
ATOM 1556 O O . VAL B 1 70 ? 10.484 -28.094 -1.487 1 82.25 70 VAL B O 1
ATOM 1559 N N . GLY B 1 71 ? 8.656 -27.531 -2.582 1 85.75 71 GLY B N 1
ATOM 1560 C CA . GLY B 1 71 ? 7.797 -27.719 -1.425 1 85.75 71 GLY B CA 1
ATOM 1561 C C . GLY B 1 71 ? 7.516 -26.438 -0.677 1 85.75 71 GLY B C 1
ATOM 1562 O O . GLY B 1 71 ? 6.734 -26.422 0.277 1 85.75 71 GLY B O 1
ATOM 1563 N N . ASP B 1 72 ? 8.195 -25.328 -1.073 1 88.62 72 ASP B N 1
ATOM 1564 C CA . ASP B 1 72 ? 7.902 -24.031 -0.487 1 88.62 72 ASP B CA 1
ATOM 1565 C C . ASP B 1 72 ? 6.418 -23.688 -0.625 1 88.62 72 ASP B C 1
ATOM 1567 O O . ASP B 1 72 ? 5.816 -23.938 -1.673 1 88.62 72 ASP B O 1
ATOM 1571 N N . GLU B 1 73 ? 5.898 -23.172 0.505 1 91.62 73 GLU B N 1
ATOM 1572 C CA . GLU B 1 73 ? 4.484 -22.797 0.497 1 91.62 73 GLU B CA 1
ATOM 1573 C C . GLU B 1 73 ? 4.289 -21.375 0.99 1 91.62 73 GLU B C 1
ATOM 1575 O O . GLU B 1 73 ? 4.77 -21 2.064 1 91.62 73 GLU B O 1
ATOM 1580 N N . PHE B 1 74 ? 3.662 -20.625 0.197 1 94.19 74 PHE B N 1
ATOM 1581 C CA . PHE B 1 74 ? 3.264 -19.281 0.641 1 94.19 74 PHE B CA 1
ATOM 1582 C C . PHE B 1 74 ? 2.068 -19.375 1.581 1 94.19 74 PHE B C 1
ATOM 1584 O O . PHE B 1 74 ? 1.047 -19.969 1.246 1 94.19 74 PHE B O 1
ATOM 1591 N N . VAL B 1 75 ? 2.201 -18.703 2.721 1 94.62 75 VAL B N 1
ATOM 1592 C CA . VAL B 1 75 ? 1.119 -18.766 3.697 1 94.62 75 VAL B CA 1
ATOM 1593 C C . VAL B 1 75 ? 0.872 -17.375 4.285 1 94.62 75 VAL B C 1
ATOM 1595 O O . VAL B 1 75 ? 1.809 -16.594 4.457 1 94.62 75 VAL B O 1
ATOM 1598 N N . ALA B 1 76 ? -0.373 -17.156 4.562 1 97.06 76 ALA B N 1
ATOM 1599 C CA . ALA B 1 76 ? -0.714 -15.938 5.301 1 97.06 76 ALA B CA 1
ATOM 1600 C C . ALA B 1 76 ? -0.309 -16.062 6.766 1 97.06 76 ALA B C 1
ATOM 1602 O O . ALA B 1 76 ? -0.536 -17.094 7.398 1 97.06 76 ALA B O 1
ATOM 1603 N N . LEU B 1 77 ? 0.29 -15.055 7.297 1 95.88 77 LEU B N 1
ATOM 1604 C CA . LEU B 1 77 ? 0.757 -15.078 8.68 1 95.88 77 LEU B CA 1
ATOM 1605 C C . LEU B 1 77 ? -0.238 -14.383 9.602 1 95.88 77 LEU B C 1
ATOM 1607 O O . LEU B 1 77 ? -0.151 -14.508 10.828 1 95.88 77 LEU B O 1
ATOM 1611 N N . ASP B 1 78 ? -1.137 -13.617 9.062 1 95.06 78 ASP B N 1
ATOM 1612 C CA . ASP B 1 78 ? -2.174 -12.914 9.812 1 95.06 78 ASP B CA 1
ATOM 1613 C C . ASP B 1 78 ? -3.453 -12.781 8.984 1 95.06 78 ASP B C 1
ATOM 1615 O O . ASP B 1 78 ? -3.479 -13.141 7.809 1 95.06 78 ASP B O 1
ATOM 1619 N N . GLU B 1 79 ? -4.488 -12.312 9.609 1 97.25 79 GLU B N 1
ATOM 1620 C CA . GLU B 1 79 ? -5.715 -12.008 8.883 1 97.25 79 GLU B CA 1
ATOM 1621 C C . GLU B 1 79 ? -5.488 -10.883 7.871 1 97.25 79 GLU B C 1
ATOM 1623 O O . GLU B 1 79 ? -4.672 -9.992 8.094 1 97.25 79 GLU B O 1
ATOM 1628 N N . VAL B 1 80 ? -6.23 -11.008 6.812 1 98.69 80 VAL B N 1
ATOM 1629 C CA . VAL B 1 80 ? -6.219 -9.922 5.836 1 98.69 80 VAL B CA 1
ATOM 1630 C C . VAL B 1 80 ? -6.828 -8.664 6.453 1 98.69 80 VAL B C 1
ATOM 1632 O O . VAL B 1 80 ? -7.93 -8.703 7 1 98.69 80 VAL B O 1
ATOM 1635 N N . GLU B 1 81 ? -6.086 -7.641 6.426 1 98.44 81 GLU B N 1
ATOM 1636 C CA . GLU B 1 81 ? -6.617 -6.352 6.863 1 98.44 81 GLU B CA 1
ATOM 1637 C C . GLU B 1 81 ? -7.25 -5.594 5.703 1 98.44 81 GLU B C 1
ATOM 1639 O O . GLU B 1 81 ? -6.695 -5.551 4.602 1 98.44 81 GLU B O 1
ATOM 1644 N N . CYS B 1 82 ? -8.391 -5.07 5.922 1 98.75 82 CYS B N 1
ATOM 1645 C CA . CYS B 1 82 ? -9.086 -4.246 4.938 1 98.75 82 CYS B CA 1
ATOM 1646 C C . CYS B 1 82 ? -9.25 -2.816 5.438 1 98.75 82 CYS B C 1
ATOM 1648 O O . CYS B 1 82 ? -9.656 -2.596 6.578 1 98.75 82 CYS B O 1
ATOM 1650 N N . LEU B 1 83 ? -8.969 -1.831 4.574 1 98.75 83 LEU B N 1
ATOM 1651 C CA . LEU B 1 83 ? -9.32 -0.447 4.875 1 98.75 83 LEU B CA 1
ATOM 1652 C C . LEU B 1 83 ? -10.766 -0.158 4.48 1 98.75 83 LEU B C 1
ATOM 1654 O O . LEU B 1 83 ? -11.516 -1.074 4.141 1 98.75 83 LEU B O 1
ATOM 1658 N N . LYS B 1 84 ? -11.125 1.088 4.691 1 98.62 84 LYS B N 1
ATOM 1659 C CA . LYS B 1 84 ? -12.5 1.45 4.359 1 98.62 84 LYS B CA 1
ATOM 1660 C C . LYS B 1 84 ? -12.766 1.292 2.867 1 98.62 84 LYS B C 1
ATOM 1662 O O . LYS B 1 84 ? -11.953 1.693 2.037 1 98.62 84 LYS B O 1
ATOM 1667 N N . HIS B 1 85 ? -13.898 0.719 2.533 1 98.69 85 HIS B N 1
ATOM 1668 C CA . HIS B 1 85 ? -14.305 0.545 1.145 1 98.69 85 HIS B CA 1
ATOM 1669 C C . HIS B 1 85 ? -14.68 1.88 0.508 1 98.69 85 HIS B C 1
ATOM 1671 O O . HIS B 1 85 ? -15.391 2.682 1.112 1 98.69 85 HIS B O 1
ATOM 1677 N N . ASP B 1 86 ? -14.125 2.17 -0.592 1 98.56 86 ASP B N 1
ATOM 1678 C CA . ASP B 1 86 ? -14.633 3.258 -1.424 1 98.56 86 ASP B CA 1
ATOM 1679 C C . ASP B 1 86 ? -15.891 2.834 -2.18 1 98.56 86 ASP B C 1
ATOM 1681 O O . ASP B 1 86 ? -15.805 2.248 -3.262 1 98.56 86 ASP B O 1
ATOM 1685 N N . ASP B 1 87 ? -16.984 3.182 -1.75 1 97.12 87 ASP B N 1
ATOM 1686 C CA . ASP B 1 87 ? -18.266 2.732 -2.312 1 97.12 87 ASP B CA 1
ATOM 1687 C C . ASP B 1 87 ? -18.484 3.33 -3.699 1 97.12 87 ASP B C 1
ATOM 1689 O O . ASP B 1 87 ? -19.031 2.664 -4.586 1 97.12 87 ASP B O 1
ATOM 1693 N N . GLU B 1 88 ? -18.078 4.484 -3.854 1 96.81 88 GLU B N 1
ATOM 1694 C CA . GLU B 1 88 ? -18.344 5.188 -5.105 1 96.81 88 GLU B CA 1
ATOM 1695 C C . GLU B 1 88 ? -17.641 4.512 -6.281 1 96.81 88 GLU B C 1
ATOM 1697 O O . GLU B 1 88 ? -18.25 4.305 -7.332 1 96.81 88 GLU B O 1
ATOM 1702 N N . ASP B 1 89 ? -16.422 4.082 -6.117 1 97.5 89 ASP B N 1
ATOM 1703 C CA . ASP B 1 89 ? -15.656 3.518 -7.227 1 97.5 89 ASP B CA 1
ATOM 1704 C C . ASP B 1 89 ? -15.453 2.014 -7.047 1 97.5 89 ASP B C 1
ATOM 1706 O O . ASP B 1 89 ? -14.797 1.368 -7.863 1 97.5 89 ASP B O 1
ATOM 1710 N N . ASP B 1 90 ? -16.078 1.488 -5.938 1 98.44 90 ASP B N 1
ATOM 1711 C CA . ASP B 1 90 ? -15.984 0.07 -5.605 1 98.44 90 ASP B CA 1
ATOM 1712 C C . ASP B 1 90 ? -14.531 -0.377 -5.496 1 98.44 90 ASP B C 1
ATOM 1714 O O . ASP B 1 90 ? -14.117 -1.33 -6.16 1 98.44 90 ASP B O 1
ATOM 1718 N N . VAL B 1 91 ? -13.766 0.27 -4.566 1 98.69 91 VAL B N 1
ATOM 1719 C CA . VAL B 1 91 ? -12.352 -0.025 -4.383 1 98.69 91 VAL B CA 1
ATOM 1720 C C . VAL B 1 91 ? -12.102 -0.507 -2.957 1 98.69 91 VAL B C 1
ATOM 1722 O O . VAL B 1 91 ? -12.578 0.102 -1.997 1 98.69 91 VAL B O 1
ATOM 1725 N N . TRP B 1 92 ? -11.445 -1.608 -2.832 1 98.88 92 TRP B N 1
ATOM 1726 C CA . TRP B 1 92 ? -10.883 -2.078 -1.572 1 98.88 92 TRP B CA 1
ATOM 1727 C C . TRP B 1 92 ? -9.359 -1.942 -1.573 1 98.88 92 TRP B C 1
ATOM 1729 O O . TRP B 1 92 ? -8.719 -2.145 -2.604 1 98.88 92 TRP B O 1
ATOM 1739 N N . VAL B 1 93 ? -8.828 -1.609 -0.407 1 98.94 93 VAL B N 1
ATOM 1740 C CA . VAL B 1 93 ? -7.406 -1.745 -0.127 1 98.94 93 VAL B CA 1
ATOM 1741 C C . VAL B 1 93 ? -7.188 -2.795 0.959 1 98.94 93 VAL B C 1
ATOM 1743 O O . VAL B 1 93 ? -7.785 -2.717 2.037 1 98.94 93 VAL B O 1
ATOM 1746 N N . THR B 1 94 ? -6.367 -3.77 0.676 1 98.94 94 THR B N 1
ATOM 1747 C CA . THR B 1 94 ? -6.121 -4.844 1.633 1 98.94 94 THR B CA 1
ATOM 1748 C C . THR B 1 94 ? -4.625 -5.023 1.869 1 98.94 94 THR B C 1
ATOM 1750 O O . THR B 1 94 ? -3.807 -4.641 1.029 1 98.94 94 THR B O 1
ATOM 1753 N N . LYS B 1 95 ? -4.293 -5.555 2.998 1 98.88 95 LYS B N 1
ATOM 1754 C CA . LYS B 1 95 ? -2.934 -5.934 3.373 1 98.88 95 LYS B CA 1
ATOM 1755 C C . LYS B 1 95 ? -2.896 -7.34 3.959 1 98.88 95 LYS B C 1
ATOM 1757 O O . LYS B 1 95 ? -3.744 -7.703 4.777 1 98.88 95 LYS B O 1
ATOM 1762 N N . VAL B 1 96 ? -1.946 -8.094 3.541 1 98.5 96 VAL B N 1
ATOM 1763 C CA . VAL B 1 96 ? -1.736 -9.414 4.125 1 98.5 96 VAL B CA 1
ATOM 1764 C C . VAL B 1 96 ? -0.248 -9.633 4.387 1 98.5 96 VAL B C 1
ATOM 1766 O O . VAL B 1 96 ? 0.588 -9.367 3.52 1 98.5 96 VAL B O 1
ATOM 1769 N N . LYS B 1 97 ? 0.053 -10.031 5.562 1 97.69 97 LYS B N 1
ATOM 1770 C CA . LYS B 1 97 ? 1.387 -10.531 5.879 1 97.69 97 LYS B CA 1
ATOM 1771 C C . LYS B 1 97 ? 1.523 -12 5.492 1 97.69 97 LYS B C 1
ATOM 1773 O O . LYS B 1 97 ? 0.607 -12.797 5.719 1 97.69 97 LYS B O 1
ATOM 1778 N N . TRP B 1 98 ? 2.625 -12.297 4.984 1 96.94 98 TRP B N 1
ATOM 1779 C CA . TRP B 1 98 ? 2.799 -13.656 4.488 1 96.94 98 TRP B CA 1
ATOM 1780 C C . TRP B 1 98 ? 4.23 -14.141 4.707 1 96.94 98 TRP B C 1
ATOM 1782 O O . TRP B 1 98 ? 5.129 -13.336 4.969 1 96.94 98 TRP B O 1
ATOM 1792 N N . GLY B 1 99 ? 4.379 -15.453 4.672 1 94.81 99 GLY B N 1
ATOM 1793 C CA . GLY B 1 99 ? 5.676 -16.109 4.719 1 94.81 99 GLY B CA 1
ATOM 1794 C C . GLY B 1 99 ? 5.75 -17.359 3.846 1 94.81 99 GLY B C 1
ATOM 1795 O O . GLY B 1 99 ? 4.727 -17.828 3.346 1 94.81 99 GLY B O 1
ATOM 1796 N N . ILE B 1 100 ? 6.996 -17.781 3.59 1 92.75 100 ILE B N 1
ATOM 1797 C CA . ILE B 1 100 ? 7.227 -19.031 2.875 1 92.75 100 ILE B CA 1
ATOM 1798 C C . ILE B 1 100 ? 7.602 -20.125 3.867 1 92.75 100 ILE B C 1
ATOM 1800 O O . ILE B 1 100 ? 8.625 -20.031 4.551 1 92.75 100 ILE B O 1
ATOM 1804 N N . LYS B 1 101 ? 6.77 -21.031 3.967 1 90.06 101 LYS B N 1
ATOM 1805 C CA . LYS B 1 101 ? 7.07 -22.219 4.77 1 90.06 101 LYS B CA 1
ATOM 1806 C C . LYS B 1 101 ? 7.922 -23.219 3.982 1 90.06 101 LYS B C 1
ATOM 1808 O O . LYS B 1 101 ? 7.574 -23.578 2.861 1 90.06 101 LYS B O 1
ATOM 1813 N N . ARG B 1 102 ? 9.062 -23.594 4.621 1 85.12 102 ARG B N 1
ATOM 1814 C CA . ARG B 1 102 ? 9.938 -24.594 4.016 1 85.12 102 ARG B CA 1
ATOM 1815 C C . ARG B 1 102 ? 9.562 -26 4.473 1 85.12 102 ARG B C 1
ATOM 1817 O O . ARG B 1 102 ? 9.172 -26.203 5.625 1 85.12 102 ARG B O 1
ATOM 1824 N N . PRO B 1 103 ? 9.695 -26.859 3.508 1 78.38 103 PRO B N 1
ATOM 1825 C CA . PRO B 1 103 ? 9.391 -28.219 3.926 1 78.38 103 PRO B CA 1
ATOM 1826 C C . PRO B 1 103 ? 10.344 -28.734 5 1 78.38 103 PRO B C 1
ATOM 1828 O O . PRO B 1 103 ? 11.547 -28.469 4.938 1 78.38 103 PRO B O 1
ATOM 1831 N N . GLY B 1 104 ? 9.828 -29.453 5.984 1 75.12 104 GLY B N 1
ATOM 1832 C CA . GLY B 1 104 ? 10.594 -30.25 6.934 1 75.12 104 GLY B CA 1
ATOM 1833 C C . GLY B 1 104 ? 11.172 -29.422 8.07 1 75.12 104 GLY B C 1
ATOM 1834 O O . GLY B 1 104 ? 11.422 -29.938 9.156 1 75.12 104 GLY B O 1
ATOM 1835 N N . SER B 1 105 ? 11.703 -28.188 7.785 1 63.94 105 SER B N 1
ATOM 1836 C CA . SER B 1 105 ? 12.5 -27.484 8.789 1 63.94 105 SER B CA 1
ATOM 1837 C C . SER B 1 105 ? 11.617 -26.656 9.719 1 63.94 105 SER B C 1
ATOM 1839 O O . SER B 1 105 ? 12.031 -26.297 10.82 1 63.94 105 SE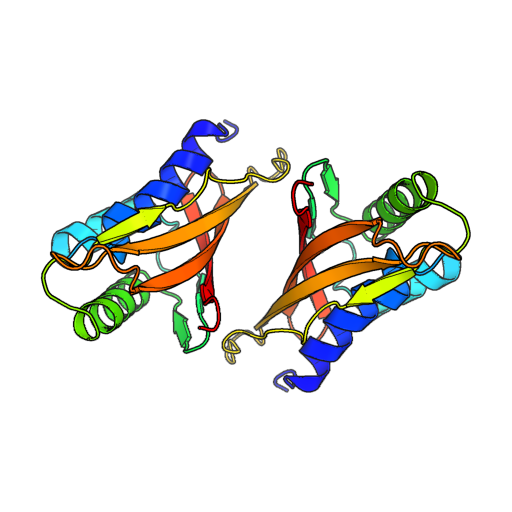R B O 1
ATOM 1841 N N . GLY B 1 106 ? 10.367 -26.422 9.5 1 64.94 106 GLY B N 1
ATOM 1842 C CA . GLY B 1 106 ? 9.516 -25.547 10.281 1 64.94 106 GLY B CA 1
ATOM 1843 C C . GLY B 1 106 ? 9.945 -24.094 10.227 1 64.94 106 GLY B C 1
ATOM 1844 O O . GLY B 1 106 ? 9.289 -23.219 10.812 1 64.94 106 GLY B O 1
ATOM 1845 N N . GLU B 1 107 ? 11.172 -23.797 9.641 1 73.75 107 GLU B N 1
ATOM 1846 C CA . GLU B 1 107 ? 11.664 -22.422 9.586 1 73.75 107 GLU B CA 1
ATOM 1847 C C . GLU B 1 107 ? 10.945 -21.609 8.516 1 73.75 107 GLU B C 1
ATOM 1849 O O . GLU B 1 107 ? 10.57 -22.156 7.469 1 73.75 107 GLU B O 1
ATOM 1854 N N . MET B 1 108 ? 10.617 -20.422 8.867 1 76.88 108 MET B N 1
ATOM 1855 C CA . MET B 1 108 ? 10.023 -19.5 7.91 1 76.88 108 MET B CA 1
ATOM 1856 C C . MET B 1 108 ? 11.094 -18.891 7.008 1 76.88 108 MET B C 1
ATOM 1858 O O . MET B 1 108 ? 12.109 -18.391 7.496 1 76.88 108 MET B O 1
ATOM 1862 N N . GLY B 1 109 ? 10.906 -19.203 5.793 1 83.19 109 GLY B N 1
ATOM 1863 C CA . GLY B 1 109 ? 11.734 -18.516 4.809 1 83.19 109 GLY B CA 1
ATOM 1864 C C . GLY B 1 109 ? 11.445 -17.031 4.711 1 83.19 109 GLY B C 1
ATOM 1865 O O . GLY B 1 109 ? 11.398 -16.328 5.727 1 83.19 109 GLY B O 1
ATOM 1866 N N . LEU B 1 110 ? 11.273 -16.516 3.518 1 89.19 110 LEU B N 1
ATOM 1867 C CA . LEU B 1 110 ? 10.984 -15.117 3.25 1 89.19 110 LEU B CA 1
ATOM 1868 C C . LEU B 1 110 ? 9.648 -14.703 3.854 1 89.19 110 LEU B C 1
ATOM 1870 O O . LEU B 1 110 ? 8.68 -15.469 3.811 1 89.19 110 LEU B O 1
ATOM 1874 N N . VAL B 1 111 ? 9.617 -13.57 4.406 1 95 111 VAL B N 1
ATOM 1875 C CA . VAL B 1 111 ? 8.391 -12.977 4.941 1 95 111 VAL B CA 1
ATOM 1876 C C . VAL B 1 111 ? 8.188 -11.586 4.344 1 95 111 VAL B C 1
ATOM 1878 O O . VAL B 1 111 ? 9.156 -10.852 4.113 1 95 111 VAL B O 1
ATOM 1881 N N . GLY B 1 112 ? 7.027 -11.266 4.129 1 96.56 112 GLY B N 1
ATOM 1882 C CA . GLY B 1 112 ? 6.695 -9.953 3.6 1 96.56 112 GLY B CA 1
ATOM 1883 C C . GLY B 1 112 ? 5.227 -9.602 3.746 1 96.56 112 GLY B C 1
ATOM 1884 O O . GLY B 1 112 ? 4.523 -10.18 4.574 1 96.56 112 GLY B O 1
ATOM 1885 N N . GLU B 1 113 ? 4.855 -8.578 3.066 1 98.25 113 GLU B N 1
ATOM 1886 C CA . GLU B 1 113 ? 3.455 -8.172 3.012 1 98.25 113 GLU B CA 1
ATOM 1887 C C . GLU B 1 113 ? 3.07 -7.703 1.611 1 98.25 113 GLU B C 1
ATOM 1889 O O . GLU B 1 113 ? 3.912 -7.195 0.867 1 98.25 113 GLU B O 1
ATOM 1894 N N . ASP B 1 114 ? 1.866 -7.949 1.259 1 98.56 114 ASP B N 1
ATOM 1895 C CA . ASP B 1 114 ? 1.27 -7.457 0.021 1 98.56 114 ASP B CA 1
ATOM 1896 C C . ASP B 1 114 ? 0.166 -6.441 0.308 1 98.56 114 ASP B C 1
ATOM 1898 O O . ASP B 1 114 ? -0.697 -6.68 1.155 1 98.56 114 ASP B O 1
ATOM 1902 N N . ILE B 1 115 ? 0.183 -5.32 -0.39 1 98.94 115 ILE B N 1
ATOM 1903 C CA . ILE B 1 115 ? -0.916 -4.359 -0.429 1 98.94 115 ILE B CA 1
ATOM 1904 C C . ILE B 1 115 ? -1.629 -4.449 -1.776 1 98.94 115 ILE B C 1
ATOM 1906 O O . ILE B 1 115 ? -1.011 -4.262 -2.828 1 98.94 115 ILE B O 1
ATOM 1910 N N . LEU B 1 116 ? -2.904 -4.707 -1.746 1 98.94 116 LEU B N 1
ATOM 1911 C CA . LEU B 1 116 ? -3.658 -4.82 -2.99 1 98.94 116 LEU B CA 1
ATOM 1912 C C . LEU B 1 116 ? -4.707 -3.719 -3.09 1 98.94 116 LEU B C 1
ATOM 1914 O O . LEU B 1 116 ? -5.305 -3.328 -2.084 1 98.94 116 LEU B O 1
ATOM 1918 N N . THR B 1 117 ? -4.902 -3.248 -4.242 1 98.94 117 THR B N 1
ATOM 1919 C CA . THR B 1 117 ? -6.156 -2.578 -4.574 1 98.94 117 THR B CA 1
ATOM 1920 C C . THR B 1 117 ? -7.035 -3.471 -5.445 1 98.94 117 THR B C 1
ATOM 1922 O O . THR B 1 117 ? -6.547 -4.109 -6.379 1 98.94 117 THR B O 1
ATOM 1925 N N . ILE B 1 118 ? -8.289 -3.529 -5.07 1 98.88 118 ILE B N 1
ATOM 1926 C CA . ILE B 1 118 ? -9.297 -4.348 -5.734 1 98.88 118 ILE B CA 1
ATOM 1927 C C . ILE B 1 118 ? -10.438 -3.463 -6.234 1 98.88 118 ILE B C 1
ATOM 1929 O O . ILE B 1 118 ? -11.047 -2.725 -5.453 1 98.88 118 ILE B O 1
ATOM 1933 N N . ILE B 1 119 ? -10.641 -3.5 -7.5 1 98.69 119 ILE B N 1
ATOM 1934 C CA . ILE B 1 119 ? -11.68 -2.68 -8.109 1 98.69 119 ILE B CA 1
ATOM 1935 C C . ILE B 1 119 ? -12.695 -3.576 -8.82 1 98.69 119 ILE B C 1
ATOM 1937 O O . ILE B 1 119 ? -12.32 -4.414 -9.641 1 98.69 119 ILE B O 1
ATOM 1941 N N . GLY B 1 120 ? -13.922 -3.418 -8.453 1 97.81 120 GLY B N 1
ATOM 1942 C CA . GLY B 1 120 ? -14.961 -4.215 -9.094 1 97.81 120 GLY B CA 1
ATOM 1943 C C . GLY B 1 120 ? -14.75 -5.707 -8.93 1 97.81 120 GLY B C 1
ATOM 1944 O O . GLY B 1 120 ? -14.953 -6.473 -9.875 1 97.81 120 GLY B O 1
ATOM 1945 N N . GLY B 1 121 ? -14.141 -6.066 -7.836 1 98.38 121 GLY B N 1
ATOM 1946 C CA . GLY B 1 121 ? -14 -7.473 -7.504 1 98.38 121 GLY B CA 1
ATOM 1947 C C . GLY B 1 121 ? -12.812 -8.125 -8.188 1 98.38 121 GLY B C 1
ATOM 1948 O O . GLY B 1 121 ? -12.75 -9.359 -8.289 1 98.38 121 GLY B O 1
ATOM 1949 N N . LYS B 1 122 ? -11.906 -7.324 -8.711 1 98.81 122 LYS B N 1
ATOM 1950 C CA . LYS B 1 122 ? -10.68 -7.82 -9.336 1 98.81 122 LYS B CA 1
ATOM 1951 C C . LYS B 1 122 ? -9.453 -7.082 -8.812 1 98.81 122 LYS B C 1
ATOM 1953 O O . LYS B 1 122 ? -9.523 -5.891 -8.5 1 98.81 122 LYS B O 1
ATOM 1958 N N . ILE B 1 123 ? -8.336 -7.781 -8.75 1 98.94 123 ILE B N 1
ATOM 1959 C CA . ILE B 1 123 ? -7.102 -7.168 -8.273 1 98.94 123 ILE B CA 1
ATOM 1960 C C . ILE B 1 123 ? -6.555 -6.219 -9.336 1 98.94 123 ILE B C 1
ATOM 1962 O O . ILE B 1 123 ? -6.426 -6.598 -10.508 1 98.94 123 ILE B O 1
ATOM 1966 N N . LYS B 1 124 ? -6.293 -5.035 -8.953 1 98.94 124 LYS B N 1
ATOM 1967 C CA . LYS B 1 124 ? -5.746 -4.039 -9.875 1 98.94 124 LYS B CA 1
ATOM 1968 C C . LYS B 1 124 ? -4.25 -3.846 -9.648 1 98.94 124 LYS B C 1
ATOM 1970 O O . LYS B 1 124 ? -3.477 -3.76 -10.602 1 98.94 124 LYS B O 1
ATOM 1975 N N . THR B 1 125 ? -3.838 -3.705 -8.398 1 98.94 125 THR B N 1
ATOM 1976 C CA . THR B 1 125 ? -2.428 -3.529 -8.062 1 98.94 125 THR B CA 1
ATOM 1977 C C . THR B 1 125 ? -2.021 -4.449 -6.918 1 98.94 125 THR B C 1
ATOM 1979 O O . THR B 1 125 ? -2.854 -4.812 -6.086 1 98.94 125 THR B O 1
ATOM 1982 N N . CYS B 1 126 ? -0.819 -4.832 -6.852 1 98.88 126 CYS B N 1
ATOM 1983 C CA . CYS B 1 126 ? -0.165 -5.516 -5.742 1 98.88 126 CYS B CA 1
ATOM 1984 C C . CYS B 1 126 ? 1.222 -4.938 -5.484 1 98.88 126 CYS B C 1
ATOM 1986 O O . CYS B 1 126 ? 2.072 -4.934 -6.379 1 98.88 126 CYS B O 1
ATOM 1988 N N . TYR B 1 127 ? 1.47 -4.391 -4.363 1 98.88 127 TYR B N 1
ATOM 1989 C CA . TYR B 1 127 ? 2.77 -3.906 -3.912 1 98.88 127 TYR B CA 1
ATOM 1990 C C . TYR B 1 127 ? 3.355 -4.828 -2.85 1 98.88 127 TYR B C 1
ATOM 1992 O O . TYR B 1 127 ? 2.74 -5.055 -1.806 1 98.88 127 TYR B O 1
ATOM 2000 N N . THR B 1 128 ? 4.453 -5.375 -3.1 1 98.25 128 THR B N 1
ATOM 2001 C CA . THR B 1 128 ? 5.07 -6.344 -2.195 1 98.25 128 THR B CA 1
ATOM 2002 C C . THR B 1 128 ? 6.293 -5.738 -1.511 1 98.25 128 THR B C 1
ATOM 2004 O O . THR B 1 128 ? 7.23 -5.301 -2.178 1 98.25 128 THR B O 1
ATOM 2007 N N . PHE B 1 129 ? 6.238 -5.707 -0.207 1 98.12 129 PHE B N 1
ATOM 2008 C CA . PHE B 1 129 ? 7.359 -5.312 0.639 1 98.12 129 PHE B CA 1
ATOM 2009 C C . PHE B 1 129 ? 7.91 -6.516 1.397 1 98.12 129 PHE B C 1
ATOM 2011 O O . PHE B 1 129 ? 7.152 -7.301 1.962 1 98.12 129 PHE B O 1
ATOM 2018 N N . LEU B 1 130 ? 9.156 -6.648 1.427 1 95.75 130 LEU B N 1
ATOM 2019 C CA . LEU B 1 130 ? 9.781 -7.766 2.129 1 95.75 130 LEU B CA 1
ATOM 2020 C C . LEU B 1 130 ? 10.25 -7.34 3.516 1 95.75 130 LEU B C 1
ATOM 2022 O O . LEU B 1 130 ? 10.664 -6.195 3.711 1 95.75 130 LEU B O 1
ATOM 2026 N N . ASP B 1 131 ? 10.047 -8.211 4.496 1 90.31 131 ASP B N 1
ATOM 2027 C CA . ASP B 1 131 ? 10.57 -7.945 5.836 1 90.31 131 ASP B CA 1
ATOM 2028 C C . ASP B 1 131 ? 12.062 -8.234 5.91 1 90.31 131 ASP B C 1
ATOM 2030 O O . ASP B 1 131 ? 12.531 -9.258 5.391 1 90.31 131 ASP B O 1
ATOM 2034 N N . SER B 1 132 ? 12.758 -7.16 5.832 1 66.12 132 SER B N 1
ATOM 2035 C CA . SER B 1 132 ? 14.203 -7.363 5.953 1 66.12 132 SER B CA 1
ATOM 2036 C C . SER B 1 132 ? 14.523 -8.367 7.055 1 66.12 132 SER B C 1
ATOM 2038 O O . SER B 1 132 ? 13.859 -8.398 8.094 1 66.12 132 SER B O 1
ATOM 2040 N N . LYS B 1 133 ? 15.109 -9.484 6.633 1 51.66 133 LYS B N 1
ATOM 2041 C CA . LYS B 1 133 ? 15.68 -10.336 7.672 1 51.66 133 LYS B CA 1
ATOM 2042 C C . LYS B 1 133 ? 16.516 -9.516 8.648 1 51.66 133 LYS B C 1
ATOM 2044 O O . LYS B 1 133 ? 17.109 -8.5 8.273 1 51.66 133 LYS B O 1
#

pLDDT: mean 94.45, std 8.23, range [51.66, 98.94]

Secondary structure (DSSP, 8-state):
-PPPHHHHHHHHHHIIIIIIT---HHHHHHHHHHHBSPGGG-EEE-SS-EE-SHHHHHHHHHHHHHTS-TT-EEEESSPPEE---BTTTTEEEEEEEEEEEPTTT--EEEEEEEEEEEETTEEEEEEEEE---/-PPPHHHHHHHHHHIIIIIIT---HHHHHHHHHHHBSPGGG-EEE-SS-EE-SHHHHHHHHHHHHHTS-TT-EEEESSPPEE---BTTTTEEEEEEEEEEEPTTT--EEEEEEEEEEEETTEEEEEEEEE---